Protein AF-A0A4P2QUA7-F1 (afdb_monomer_lite)

Organism: Sorangium cellulosum (NCBI:txid56)

pLDDT: mean 71.69, std 22.72, range [32.09, 94.44]

Structure (mmCIF, N/CA/C/O backbone):
data_AF-A0A4P2QUA7-F1
#
_entry.id   AF-A0A4P2QUA7-F1
#
loop_
_atom_site.group_PDB
_atom_site.id
_atom_site.type_symbol
_atom_site.label_atom_id
_atom_site.label_alt_id
_atom_site.label_comp_id
_atom_site.label_asym_id
_atom_site.label_entity_id
_atom_site.label_seq_id
_atom_site.pdbx_PDB_ins_code
_atom_site.Cartn_x
_atom_site.Cartn_y
_atom_site.Cartn_z
_atom_site.occupancy
_atom_site.B_iso_or_equiv
_atom_site.auth_seq_id
_atom_site.auth_comp_id
_atom_site.auth_asym_id
_atom_site.auth_atom_id
_atom_site.pdbx_PDB_model_num
ATOM 1 N N . MET A 1 1 ? 28.188 0.357 -3.143 1.00 42.06 1 MET A N 1
ATOM 2 C CA . MET A 1 1 ? 26.904 -0.369 -3.067 1.00 42.06 1 MET A CA 1
ATOM 3 C C . MET A 1 1 ? 26.445 -0.369 -1.621 1.00 42.06 1 MET A C 1
ATOM 5 O O . MET A 1 1 ? 27.288 -0.668 -0.780 1.00 42.06 1 MET A O 1
ATOM 9 N N . PRO A 1 2 ? 25.185 -0.025 -1.307 1.00 41.28 2 PRO A N 1
ATOM 10 C CA . PRO A 1 2 ? 24.609 -0.388 -0.014 1.00 41.28 2 PRO A CA 1
ATOM 11 C C . PRO A 1 2 ? 24.535 -1.925 0.097 1.00 41.28 2 PRO A C 1
ATOM 13 O O . PRO A 1 2 ? 24.452 -2.593 -0.940 1.00 41.28 2 PRO A O 1
ATOM 16 N N . PRO A 1 3 ? 24.581 -2.507 1.307 1.00 42.66 3 PRO A N 1
ATOM 17 C CA . PRO A 1 3 ? 24.358 -3.936 1.477 1.00 42.66 3 PRO A CA 1
ATOM 18 C C . PRO A 1 3 ? 22.898 -4.268 1.147 1.00 42.66 3 PRO A C 1
ATOM 20 O O . PRO A 1 3 ? 21.989 -3.711 1.759 1.00 42.66 3 PRO A O 1
ATOM 23 N N . THR A 1 4 ? 22.676 -5.176 0.194 1.00 56.78 4 THR A N 1
ATOM 24 C CA . THR A 1 4 ? 21.344 -5.704 -0.127 1.00 56.78 4 THR A CA 1
ATOM 25 C C . THR A 1 4 ? 20.789 -6.403 1.111 1.00 56.78 4 THR A C 1
ATOM 27 O O . THR A 1 4 ? 21.342 -7.420 1.549 1.00 56.78 4 THR A O 1
ATOM 30 N N . ARG A 1 5 ? 19.727 -5.863 1.713 1.00 69.38 5 ARG A N 1
ATOM 31 C CA . ARG A 1 5 ? 19.119 -6.475 2.898 1.00 69.38 5 ARG A CA 1
ATOM 32 C C . ARG A 1 5 ? 18.249 -7.618 2.407 1.00 69.38 5 ARG A C 1
ATOM 34 O O . ARG A 1 5 ? 17.337 -7.411 1.618 1.00 69.38 5 ARG A O 1
ATOM 41 N N . LEU A 1 6 ? 18.490 -8.831 2.904 1.00 73.06 6 LEU A N 1
ATOM 42 C CA . LEU A 1 6 ? 17.553 -9.924 2.663 1.00 73.06 6 LEU A CA 1
ATOM 43 C C . LEU A 1 6 ? 16.230 -9.603 3.365 1.00 73.06 6 LEU A C 1
ATOM 45 O O . LEU A 1 6 ? 16.115 -9.695 4.590 1.00 73.06 6 LEU A O 1
ATOM 49 N N . LEU A 1 7 ? 15.251 -9.198 2.562 1.00 76.62 7 LEU A N 1
ATOM 50 C CA . LEU A 1 7 ? 13.906 -8.871 3.000 1.00 76.62 7 LEU A CA 1
ATOM 51 C C . LEU A 1 7 ? 13.214 -10.120 3.550 1.00 76.62 7 LEU A C 1
ATOM 53 O O . LEU A 1 7 ? 13.424 -11.246 3.078 1.00 76.62 7 LEU A O 1
ATOM 57 N N . ARG A 1 8 ? 12.343 -9.913 4.534 1.00 75.50 8 ARG A N 1
ATOM 58 C CA . ARG A 1 8 ? 11.445 -10.942 5.068 1.00 75.50 8 ARG A CA 1
ATOM 59 C C . ARG A 1 8 ? 10.185 -11.012 4.203 1.00 75.50 8 ARG A C 1
ATOM 61 O O . ARG A 1 8 ? 9.656 -9.992 3.773 1.00 75.50 8 ARG A O 1
ATOM 68 N N . SER A 1 9 ? 9.614 -12.205 4.034 1.00 74.44 9 SER A N 1
ATOM 69 C CA . SER A 1 9 ? 8.346 -12.404 3.295 1.00 74.44 9 SER A CA 1
ATOM 70 C C . SER A 1 9 ? 7.164 -11.566 3.840 1.00 74.44 9 SER A C 1
ATOM 72 O O . SER A 1 9 ? 6.212 -11.260 3.119 1.00 74.44 9 SER A O 1
ATOM 74 N N . THR A 1 10 ? 7.238 -11.156 5.112 1.00 75.44 10 THR A N 1
ATOM 75 C CA . THR A 1 10 ? 6.284 -10.267 5.796 1.00 75.44 10 THR A CA 1
ATOM 76 C C . THR A 1 10 ? 6.479 -8.776 5.503 1.00 75.44 10 THR A C 1
ATOM 78 O O . THR A 1 10 ? 5.549 -8.010 5.719 1.00 75.44 10 THR A O 1
ATOM 81 N N . GLU A 1 11 ? 7.666 -8.357 5.054 1.00 73.25 11 GLU A N 1
ATOM 82 C CA . GLU A 1 11 ? 7.988 -6.956 4.722 1.00 73.25 11 GLU A CA 1
ATOM 83 C C . GLU A 1 11 ? 7.496 -6.583 3.313 1.00 73.25 11 GLU A C 1
ATOM 85 O O . GLU A 1 11 ? 7.301 -5.413 3.004 1.00 73.25 11 GLU A O 1
ATOM 90 N N . ILE A 1 12 ? 7.230 -7.572 2.455 1.00 79.00 12 ILE A N 1
ATOM 91 C CA . ILE A 1 12 ? 6.556 -7.346 1.174 1.00 79.00 12 ILE A CA 1
ATOM 92 C C . ILE A 1 12 ? 5.042 -7.185 1.438 1.00 79.00 12 ILE A C 1
ATOM 94 O O . ILE A 1 12 ? 4.483 -7.975 2.204 1.00 79.00 12 ILE A O 1
ATOM 98 N N . PRO A 1 13 ? 4.322 -6.241 0.800 1.00 80.69 13 PRO A N 1
ATOM 99 C CA . PRO A 1 13 ? 2.864 -6.110 0.939 1.00 80.69 13 PRO A CA 1
ATOM 100 C C . PRO A 1 13 ? 2.084 -7.220 0.214 1.00 80.69 13 PRO A C 1
ATOM 102 O O . PRO A 1 13 ? 2.603 -7.847 -0.706 1.00 80.69 13 PRO A O 1
ATOM 105 N N . GLN A 1 14 ? 0.830 -7.482 0.609 1.00 86.50 14 GLN A N 1
ATOM 106 C CA . GLN A 1 14 ? -0.100 -8.374 -0.126 1.00 86.50 14 GLN A CA 1
ATOM 107 C C . GLN A 1 14 ? -1.498 -7.764 -0.347 1.00 86.50 14 GLN A C 1
ATOM 109 O O . GLN A 1 14 ? -2.356 -8.387 -0.965 1.00 86.50 14 GLN A O 1
ATOM 114 N N . ALA A 1 15 ? -1.759 -6.565 0.179 1.00 88.44 15 ALA A N 1
ATOM 115 C CA . ALA A 1 15 ? -3.035 -5.881 0.007 1.00 88.44 15 ALA A CA 1
ATOM 116 C C . ALA A 1 15 ? -3.042 -5.117 -1.322 1.00 88.44 15 ALA A C 1
ATOM 118 O O . ALA A 1 15 ? -2.586 -3.979 -1.388 1.00 88.44 15 ALA A O 1
ATOM 119 N N . ASP A 1 16 ? -3.569 -5.733 -2.382 1.00 87.81 16 ASP A N 1
ATOM 120 C CA . ASP A 1 16 ? -3.583 -5.151 -3.735 1.00 87.81 16 ASP A CA 1
ATOM 121 C C . ASP A 1 16 ? -4.370 -3.827 -3.827 1.00 87.81 16 ASP A C 1
ATOM 123 O O . ASP A 1 16 ? -4.161 -3.047 -4.750 1.00 87.81 16 ASP A O 1
ATOM 127 N N . ASN A 1 17 ? -5.262 -3.551 -2.868 1.00 88.81 17 ASN A N 1
ATOM 128 C CA . ASN A 1 17 ? -6.150 -2.389 -2.835 1.00 88.81 17 ASN A CA 1
ATOM 129 C C . ASN A 1 17 ? -5.789 -1.440 -1.673 1.00 88.81 17 ASN A C 1
ATOM 131 O O . ASN A 1 17 ? -5.969 -1.788 -0.504 1.00 88.81 17 ASN A O 1
ATOM 135 N N . LEU A 1 18 ? -5.333 -0.225 -1.993 1.00 89.38 18 LEU A N 1
ATOM 136 C CA . LEU A 1 18 ? -4.917 0.795 -1.020 1.00 89.38 18 LEU A CA 1
ATOM 137 C C . LEU A 1 18 ? -6.102 1.417 -0.266 1.00 89.38 18 LEU A C 1
ATOM 139 O O . LEU A 1 18 ? -5.963 1.764 0.905 1.00 89.38 18 LEU A O 1
ATOM 143 N N . ALA A 1 19 ? -7.290 1.490 -0.874 1.00 89.12 19 ALA A N 1
ATOM 144 C CA . ALA A 1 19 ? -8.494 1.955 -0.182 1.00 89.12 19 ALA A CA 1
ATOM 145 C C . ALA A 1 19 ? -8.945 0.976 0.922 1.00 89.12 19 ALA A C 1
ATOM 147 O O . ALA A 1 19 ? -9.526 1.399 1.919 1.00 89.12 19 ALA A O 1
ATOM 148 N N . ASN A 1 20 ? -8.633 -0.321 0.801 1.00 89.75 20 ASN A N 1
ATOM 149 C CA . ASN A 1 20 ? -8.804 -1.276 1.901 1.00 89.75 20 ASN A CA 1
ATOM 150 C C . ASN A 1 20 ? -7.782 -1.051 3.027 1.00 89.75 20 ASN A C 1
ATOM 152 O O . ASN A 1 20 ? -8.155 -1.144 4.193 1.00 89.75 20 ASN A O 1
ATOM 156 N N . VAL A 1 21 ? -6.533 -0.692 2.701 1.00 91.62 21 VAL A N 1
ATOM 157 C CA . VAL A 1 21 ? -5.527 -0.292 3.706 1.00 91.62 21 VAL A CA 1
ATOM 158 C C . VAL A 1 21 ? -5.994 0.952 4.467 1.00 91.62 21 VAL A C 1
ATOM 160 O O . VAL A 1 21 ? -5.963 0.970 5.697 1.00 91.62 21 VAL A O 1
ATOM 163 N N . ARG A 1 22 ? -6.532 1.952 3.756 1.00 92.75 22 ARG A N 1
ATOM 164 C CA . ARG A 1 22 ? -7.134 3.140 4.372 1.00 92.75 22 ARG A CA 1
ATOM 165 C C . ARG A 1 22 ? -8.321 2.805 5.279 1.00 92.75 22 ARG A C 1
ATOM 167 O O . ARG A 1 22 ? -8.340 3.283 6.403 1.00 92.75 22 ARG A O 1
ATOM 174 N N . ARG A 1 23 ? -9.280 1.978 4.843 1.00 91.56 23 ARG A N 1
ATOM 175 C CA . ARG A 1 23 ? -10.440 1.587 5.678 1.00 91.56 23 ARG A CA 1
ATOM 176 C C . ARG A 1 23 ? -10.024 0.938 6.999 1.00 91.56 23 ARG A C 1
ATOM 178 O O . ARG A 1 23 ? -10.665 1.162 8.017 1.00 91.56 23 ARG A O 1
ATOM 185 N N . VAL A 1 24 ? -8.946 0.154 6.985 1.00 92.38 24 VAL A N 1
ATOM 186 C CA . VAL A 1 24 ? -8.375 -0.443 8.200 1.00 92.38 24 VAL A CA 1
ATOM 187 C C . VAL A 1 24 ? -7.769 0.627 9.117 1.00 92.38 24 VAL A C 1
ATOM 189 O O . VAL A 1 24 ? -8.027 0.591 10.316 1.00 92.38 24 VAL A O 1
ATOM 192 N N . LEU A 1 25 ? -7.060 1.625 8.575 1.00 92.88 25 LEU A N 1
ATOM 193 C CA . LEU A 1 25 ? -6.607 2.790 9.352 1.00 92.88 25 LEU A CA 1
ATOM 194 C C . LEU A 1 25 ? -7.774 3.633 9.900 1.00 92.88 25 LEU A C 1
ATOM 196 O O . LEU A 1 25 ? -7.684 4.134 11.016 1.00 92.88 25 LEU A O 1
ATOM 200 N N . GLU A 1 26 ? -8.866 3.778 9.144 1.00 93.38 26 GLU A N 1
ATOM 201 C CA . GLU A 1 26 ? -10.083 4.481 9.580 1.00 93.38 26 GLU A CA 1
ATOM 202 C C . GLU A 1 26 ? -10.776 3.745 10.741 1.00 93.38 26 GLU A C 1
ATOM 204 O O . GLU A 1 26 ? -11.198 4.394 11.695 1.00 93.38 26 GLU A O 1
ATOM 209 N N . ALA A 1 27 ? -10.830 2.408 10.712 1.00 92.56 27 ALA A N 1
ATOM 210 C CA . ALA A 1 27 ? -11.354 1.597 11.816 1.00 92.56 27 ALA A CA 1
ATOM 211 C C . ALA A 1 27 ? -10.468 1.676 13.075 1.00 92.56 27 ALA A C 1
ATOM 213 O O . ALA A 1 27 ? -10.980 1.917 14.167 1.00 92.56 27 ALA A O 1
ATOM 214 N N . LEU A 1 28 ? -9.139 1.560 12.926 1.00 92.50 28 LEU A N 1
ATOM 215 C CA . LEU A 1 28 ? -8.186 1.752 14.032 1.00 92.50 28 LEU A CA 1
ATOM 216 C C . LEU A 1 28 ? -8.314 3.156 14.653 1.00 92.50 28 LEU A C 1
ATOM 218 O O . LEU A 1 28 ? -8.345 3.301 15.871 1.00 92.50 28 LEU A O 1
ATOM 222 N N . ALA A 1 29 ? -8.458 4.199 13.828 1.00 90.94 29 ALA A N 1
ATOM 223 C CA . ALA A 1 29 ? -8.683 5.569 14.299 1.00 90.94 29 ALA A CA 1
ATOM 224 C C . ALA A 1 29 ? -10.056 5.759 14.973 1.00 90.94 29 ALA A C 1
ATOM 226 O O . ALA A 1 29 ? -10.203 6.636 15.822 1.00 90.94 29 ALA A O 1
ATOM 227 N N . GLY A 1 30 ? -11.043 4.929 14.619 1.00 89.62 30 GLY A N 1
ATOM 228 C CA . GLY A 1 30 ? -12.334 4.814 15.299 1.00 89.62 30 GLY A CA 1
ATOM 229 C C . GLY A 1 30 ? -12.290 4.044 16.626 1.00 89.62 30 GLY A C 1
ATOM 230 O O . GLY A 1 30 ? -13.325 3.928 17.278 1.00 89.62 30 GLY A O 1
ATOM 231 N N . GLY A 1 31 ? -11.122 3.535 17.035 1.00 90.56 31 GLY A N 1
ATOM 232 C CA . GLY A 1 31 ? -10.921 2.799 18.286 1.00 90.56 31 GLY A CA 1
ATOM 233 C C . GLY A 1 31 ? -10.973 1.275 18.157 1.00 90.56 31 GLY A C 1
ATOM 234 O O . GLY A 1 31 ? -10.845 0.595 19.174 1.00 90.56 31 GLY A O 1
ATOM 235 N N . ALA A 1 32 ? -11.126 0.728 16.944 1.00 90.75 32 ALA A N 1
ATOM 236 C CA . ALA A 1 32 ? -11.055 -0.715 16.742 1.00 90.75 32 ALA A CA 1
ATOM 237 C C . ALA A 1 32 ? -9.655 -1.249 17.081 1.00 90.75 32 ALA A C 1
ATOM 239 O O . ALA A 1 32 ? -8.650 -0.602 16.786 1.00 90.75 32 ALA A O 1
ATOM 240 N N . SER A 1 33 ? -9.580 -2.448 17.655 1.00 86.88 33 SER A N 1
ATOM 241 C CA . SER A 1 33 ? -8.311 -3.070 18.073 1.00 86.88 33 SER A CA 1
ATOM 242 C C . SER A 1 33 ? -8.192 -4.546 17.683 1.00 86.88 33 SER A C 1
ATOM 244 O O . SER A 1 33 ? -7.089 -5.025 17.409 1.00 86.88 33 SER A O 1
ATOM 246 N N . ALA A 1 34 ? -9.310 -5.272 17.580 1.00 90.38 34 ALA A N 1
ATOM 247 C CA . ALA A 1 34 ? -9.308 -6.665 17.137 1.00 90.38 34 ALA A CA 1
ATOM 248 C C . ALA A 1 34 ? -9.429 -6.780 15.606 1.00 90.38 34 ALA A C 1
ATOM 250 O O . ALA A 1 34 ? -10.157 -6.030 14.955 1.00 90.38 34 ALA A O 1
ATOM 251 N N . LYS A 1 35 ? -8.772 -7.779 15.002 1.00 90.44 35 LYS A N 1
ATOM 252 C CA . LYS A 1 35 ? -8.839 -8.006 13.541 1.00 90.44 35 LYS A CA 1
ATOM 253 C C . LYS A 1 35 ? -10.253 -8.353 13.064 1.00 90.44 35 LYS A C 1
ATOM 255 O O . LYS A 1 35 ? -10.624 -7.966 11.958 1.00 90.44 35 LYS A O 1
ATOM 260 N N . ASP A 1 36 ? -11.040 -9.022 13.903 1.00 91.62 36 ASP A N 1
ATOM 261 C CA . ASP A 1 36 ? -12.433 -9.391 13.624 1.00 91.62 36 ASP A CA 1
ATOM 262 C C . ASP A 1 36 ? -13.396 -8.202 13.779 1.00 91.62 36 ASP A C 1
ATOM 264 O O . ASP A 1 36 ? -14.344 -8.056 13.010 1.00 91.62 36 ASP A O 1
ATOM 268 N N . GLU A 1 37 ? -13.105 -7.295 14.712 1.00 91.19 37 GLU A N 1
ATOM 269 C CA . GLU A 1 37 ? -13.810 -6.020 14.874 1.00 91.19 37 GLU A CA 1
ATOM 270 C C . GLU A 1 37 ? -13.568 -5.109 13.661 1.00 91.19 37 GLU A C 1
ATOM 272 O O . GLU A 1 37 ? -14.516 -4.631 13.037 1.00 91.19 37 GLU A O 1
ATOM 277 N N . ILE A 1 38 ? -12.303 -4.942 13.255 1.00 91.62 38 ILE A N 1
ATOM 278 C CA . ILE A 1 38 ? -11.935 -4.222 12.028 1.00 91.62 38 ILE A CA 1
ATOM 279 C C . ILE A 1 38 ? -12.612 -4.870 10.809 1.00 91.62 38 ILE A C 1
ATOM 281 O O . ILE A 1 38 ? -13.108 -4.160 9.930 1.00 91.62 38 ILE A O 1
ATOM 285 N N . ALA A 1 39 ? -12.683 -6.205 10.748 1.00 92.62 39 ALA A N 1
ATOM 286 C CA . ALA A 1 39 ? -13.371 -6.919 9.674 1.00 92.62 39 ALA A CA 1
ATOM 287 C C . ALA A 1 39 ? -14.876 -6.597 9.623 1.00 92.62 39 ALA A C 1
ATOM 289 O O . ALA A 1 39 ? -15.394 -6.290 8.546 1.00 92.62 39 ALA A O 1
ATOM 290 N N . GLN A 1 40 ? -15.566 -6.584 10.772 1.00 91.44 40 GLN A N 1
ATOM 291 C CA . GLN A 1 40 ? -16.972 -6.169 10.858 1.00 91.44 40 GLN A CA 1
ATOM 292 C C . GLN A 1 40 ? -17.173 -4.702 10.453 1.00 91.44 40 GLN A C 1
ATOM 294 O O . GLN A 1 40 ? -18.030 -4.416 9.618 1.00 91.44 40 GLN A O 1
ATOM 299 N N . GLN A 1 41 ? -16.378 -3.775 11.001 1.00 90.75 41 GLN A N 1
ATOM 300 C CA . GLN A 1 41 ? -16.529 -2.338 10.737 1.00 90.75 41 GLN A CA 1
ATOM 301 C C . GLN A 1 41 ? -16.253 -1.971 9.268 1.00 90.75 41 GLN A C 1
ATOM 303 O O . GLN A 1 41 ? -16.922 -1.104 8.705 1.00 90.75 41 GLN A O 1
ATOM 308 N N . THR A 1 42 ? -15.283 -2.633 8.629 1.00 90.06 42 THR A N 1
ATOM 309 C CA . THR A 1 42 ? -14.867 -2.326 7.246 1.00 90.06 42 THR A CA 1
ATOM 310 C C . THR A 1 42 ? -15.569 -3.163 6.173 1.00 90.06 42 THR A C 1
ATOM 312 O O . THR A 1 42 ? -15.518 -2.799 4.995 1.00 90.06 42 THR A O 1
ATOM 315 N N . GLY A 1 43 ? -16.198 -4.285 6.545 1.00 90.00 43 GLY A N 1
ATOM 316 C CA . GLY A 1 43 ? -16.733 -5.279 5.606 1.00 90.00 43 GLY A CA 1
ATOM 317 C C . GLY A 1 43 ? -15.654 -6.080 4.859 1.00 90.00 43 GLY A C 1
ATOM 318 O O . GLY A 1 43 ? -15.940 -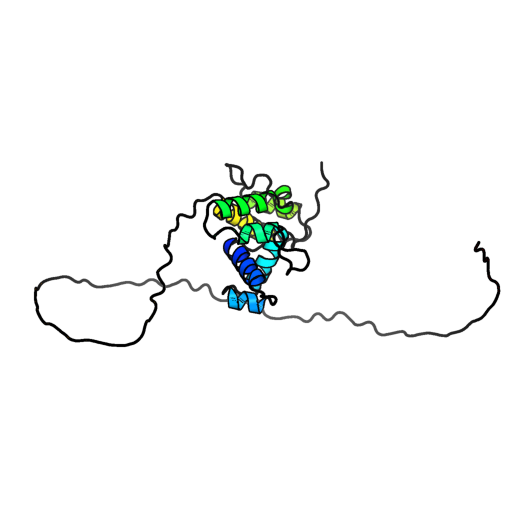6.683 3.824 1.00 90.00 43 GLY A O 1
ATOM 319 N N . ILE A 1 44 ? -14.408 -6.062 5.340 1.00 90.25 44 ILE A N 1
ATOM 320 C CA . ILE A 1 44 ? -13.252 -6.748 4.745 1.00 90.25 44 ILE A CA 1
ATOM 321 C C . ILE A 1 44 ? -13.012 -8.052 5.514 1.00 90.25 44 ILE A C 1
ATOM 323 O O . ILE A 1 44 ? -12.984 -8.043 6.737 1.00 90.25 44 ILE A O 1
ATOM 327 N N . SER A 1 45 ? -12.786 -9.185 4.839 1.00 90.75 45 SER A N 1
ATOM 328 C CA . SER A 1 45 ? -12.529 -10.443 5.561 1.00 90.75 45 SER A CA 1
ATOM 329 C C . SER A 1 45 ? -11.208 -10.414 6.344 1.00 90.75 45 SER A C 1
ATOM 331 O O . SER A 1 45 ? -10.215 -9.842 5.892 1.00 90.75 45 SER A O 1
ATOM 333 N N . VAL A 1 46 ? -11.175 -11.080 7.504 1.00 90.69 46 VAL A N 1
ATOM 334 C CA . VAL A 1 46 ? -10.074 -11.063 8.496 1.00 90.69 46 VAL A CA 1
ATOM 335 C C . VAL A 1 46 ? -8.689 -11.302 7.873 1.00 90.69 46 VAL A C 1
ATOM 337 O O . VAL A 1 46 ? -7.713 -10.629 8.206 1.00 90.69 46 VAL A O 1
ATOM 340 N N . ARG A 1 47 ? -8.598 -12.204 6.885 1.00 88.50 47 ARG A N 1
ATOM 341 C CA . ARG A 1 47 ? -7.368 -12.468 6.116 1.00 88.50 47 ARG A CA 1
ATOM 342 C C . ARG A 1 47 ? -6.860 -11.227 5.367 1.00 88.50 47 ARG A C 1
ATOM 344 O O . ARG A 1 47 ? -5.664 -10.945 5.380 1.00 88.50 47 ARG A O 1
ATOM 351 N N . HIS A 1 48 ? -7.758 -10.476 4.733 1.00 89.06 48 HIS A N 1
ATOM 352 C CA . HIS A 1 48 ? -7.427 -9.233 4.038 1.00 89.06 48 HIS A CA 1
ATOM 353 C C . HIS A 1 48 ? -7.179 -8.069 5.006 1.00 89.06 48 HIS A C 1
ATOM 355 O O . HIS A 1 48 ? -6.333 -7.233 4.698 1.00 89.06 48 HIS A O 1
ATOM 361 N N . VAL A 1 49 ? -7.813 -8.048 6.187 1.00 90.56 49 VAL A N 1
ATOM 362 C CA . VAL A 1 49 ? -7.436 -7.130 7.281 1.00 90.56 49 VAL A CA 1
ATOM 363 C C . VAL A 1 49 ? -5.982 -7.373 7.697 1.00 90.56 49 VAL A C 1
ATOM 365 O O . VAL A 1 49 ? -5.201 -6.430 7.757 1.00 90.56 49 VAL A O 1
ATOM 368 N N . GLY A 1 50 ? -5.569 -8.634 7.876 1.00 90.38 50 GLY A N 1
ATOM 369 C CA . GLY A 1 50 ? -4.172 -8.985 8.160 1.00 90.38 50 GLY A CA 1
ATOM 370 C C . GLY A 1 50 ? -3.184 -8.498 7.089 1.00 90.38 50 GLY A C 1
ATOM 371 O O . GLY A 1 50 ? -2.135 -7.949 7.423 1.00 90.38 50 GLY A O 1
ATOM 372 N N . TYR A 1 51 ? -3.530 -8.631 5.803 1.00 91.38 51 TYR A N 1
ATOM 373 C CA . TYR A 1 51 ? -2.709 -8.101 4.704 1.00 91.38 51 TYR A CA 1
ATOM 374 C C . TYR A 1 51 ? -2.701 -6.566 4.634 1.00 91.38 51 TYR A C 1
ATOM 376 O O . TYR A 1 51 ? -1.689 -5.984 4.241 1.00 91.38 51 TYR A O 1
ATOM 384 N N . ALA A 1 52 ? -3.802 -5.912 5.012 1.00 91.31 52 ALA A N 1
ATOM 385 C CA . ALA A 1 52 ? -3.923 -4.459 5.050 1.00 91.31 52 ALA A CA 1
ATOM 386 C C . ALA A 1 52 ? -3.112 -3.839 6.200 1.00 91.31 52 ALA A C 1
ATOM 388 O O . ALA A 1 52 ? -2.385 -2.880 5.959 1.00 91.31 52 ALA A O 1
ATOM 389 N N . LEU A 1 53 ? -3.155 -4.422 7.404 1.00 91.62 53 LEU A N 1
ATOM 390 C CA . LEU A 1 53 ? -2.314 -4.019 8.542 1.00 91.62 53 LEU A CA 1
ATOM 391 C C . LEU A 1 53 ? -0.821 -4.129 8.195 1.00 91.62 53 LEU A C 1
ATOM 393 O O . LEU A 1 53 ? -0.076 -3.161 8.339 1.00 91.62 53 LEU A O 1
ATOM 397 N N . ALA A 1 54 ? -0.399 -5.268 7.629 1.00 90.44 54 ALA A N 1
ATOM 398 C CA . ALA A 1 54 ? 0.982 -5.459 7.187 1.00 90.44 54 ALA A CA 1
ATOM 399 C C . ALA A 1 54 ? 1.408 -4.417 6.132 1.00 90.44 54 ALA A C 1
ATOM 401 O O . ALA A 1 54 ? 2.499 -3.859 6.222 1.00 90.44 54 ALA A O 1
ATOM 402 N N . ALA A 1 55 ? 0.538 -4.101 5.164 1.00 92.06 55 ALA A N 1
ATOM 403 C CA . ALA A 1 55 ? 0.801 -3.049 4.182 1.00 92.06 55 ALA A CA 1
ATOM 404 C C . ALA A 1 55 ? 0.880 -1.647 4.816 1.00 92.06 55 ALA A C 1
ATOM 406 O O . ALA A 1 55 ? 1.758 -0.871 4.447 1.00 92.06 55 ALA A O 1
ATOM 407 N N . ALA A 1 56 ? 0.015 -1.325 5.784 1.00 92.56 56 ALA A N 1
ATOM 408 C CA . ALA A 1 56 ? 0.042 -0.047 6.495 1.00 92.56 56 ALA A CA 1
ATOM 409 C C . ALA A 1 56 ? 1.328 0.138 7.318 1.00 92.56 56 ALA A C 1
ATOM 411 O O . ALA A 1 56 ? 1.888 1.234 7.326 1.00 92.56 56 ALA A O 1
ATOM 412 N N . ARG A 1 57 ? 1.835 -0.928 7.951 1.00 91.94 57 ARG A N 1
ATOM 413 C CA . ARG A 1 57 ? 3.125 -0.914 8.659 1.00 91.94 57 ARG A CA 1
ATOM 414 C C . ARG A 1 57 ? 4.298 -0.710 7.695 1.00 91.94 57 ARG A C 1
ATOM 416 O O . ARG A 1 57 ? 5.121 0.172 7.903 1.00 91.94 57 ARG A O 1
ATOM 423 N N . VAL A 1 58 ? 4.323 -1.454 6.584 1.00 90.81 58 VAL A N 1
ATOM 424 C CA . VAL A 1 58 ? 5.353 -1.338 5.527 1.00 90.81 58 VAL A CA 1
ATOM 425 C C . VAL A 1 58 ? 5.368 0.052 4.869 1.00 90.81 58 VAL A C 1
ATOM 427 O O . VAL A 1 58 ? 6.429 0.537 4.482 1.00 90.81 58 VAL A O 1
ATOM 430 N N . LEU A 1 59 ? 4.215 0.722 4.781 1.00 91.50 59 LEU A N 1
ATOM 431 C CA . LEU A 1 59 ? 4.082 2.102 4.292 1.00 91.50 59 LEU A CA 1
ATOM 432 C C . LEU A 1 59 ? 4.302 3.176 5.378 1.00 91.50 59 LEU A C 1
ATOM 434 O O . LEU A 1 59 ? 4.163 4.366 5.094 1.00 91.50 59 LEU A O 1
ATOM 438 N N . GLY A 1 60 ? 4.654 2.783 6.608 1.00 91.69 60 GLY A N 1
ATOM 439 C CA . GLY A 1 60 ? 4.9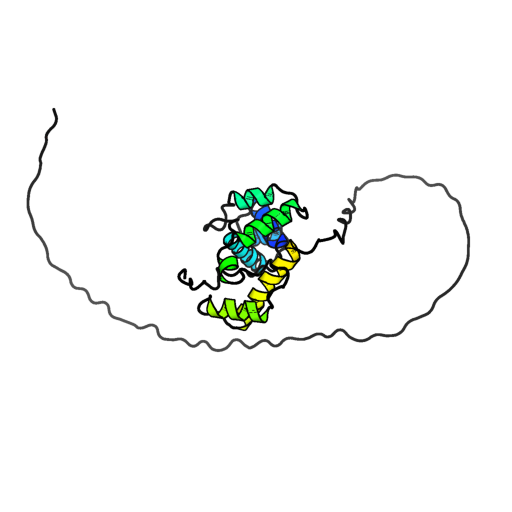52 3.698 7.713 1.00 91.69 60 GLY A CA 1
ATOM 440 C C . GLY A 1 60 ? 3.731 4.421 8.294 1.00 91.69 60 GLY A C 1
ATOM 441 O O . GLY A 1 60 ? 3.885 5.480 8.905 1.00 91.69 60 GLY A O 1
ATOM 442 N N . TRP A 1 61 ? 2.518 3.894 8.100 1.00 93.19 61 TRP A N 1
ATOM 443 C CA . TRP A 1 61 ? 1.268 4.437 8.656 1.00 93.19 61 TRP A CA 1
ATOM 444 C C . TRP A 1 61 ? 0.889 3.838 10.016 1.00 93.19 61 TRP A C 1
ATOM 446 O O . TRP A 1 61 ? 0.178 4.494 10.778 1.00 93.19 61 TRP A O 1
ATOM 456 N N . LEU A 1 62 ? 1.399 2.644 10.333 1.00 92.50 62 LEU A N 1
ATOM 457 C CA . LEU A 1 62 ? 1.344 2.014 11.658 1.00 92.50 62 LEU A CA 1
ATOM 458 C C . LEU A 1 62 ? 2.753 1.828 12.227 1.00 92.50 62 LEU A C 1
ATOM 460 O O . LEU A 1 62 ? 3.704 1.644 11.465 1.00 92.50 62 LEU A O 1
ATOM 464 N N . GLY A 1 63 ? 2.862 1.869 13.554 1.00 87.12 63 GLY A N 1
ATOM 465 C CA . GLY A 1 63 ? 4.040 1.422 14.292 1.00 87.12 63 GLY A CA 1
ATOM 466 C C . GLY A 1 63 ? 4.157 -0.105 14.354 1.00 87.12 63 GLY A C 1
ATOM 467 O O . GLY A 1 63 ? 3.295 -0.844 13.873 1.00 87.12 63 GLY A O 1
ATOM 468 N N . ASP A 1 64 ? 5.234 -0.584 14.976 1.00 83.06 64 ASP A N 1
ATOM 469 C CA . ASP A 1 64 ? 5.521 -2.019 15.128 1.00 83.06 64 ASP A CA 1
ATOM 470 C C . ASP A 1 64 ? 4.546 -2.765 16.062 1.00 83.06 64 ASP A C 1
ATOM 472 O O . ASP A 1 64 ? 4.560 -3.994 16.114 1.00 83.06 64 ASP A O 1
ATOM 476 N N . ASP A 1 65 ? 3.683 -2.034 16.770 1.00 83.12 65 ASP A N 1
ATOM 477 C CA . ASP A 1 65 ? 2.632 -2.540 17.659 1.00 83.12 65 ASP A CA 1
ATOM 478 C C . ASP A 1 65 ? 1.302 -2.858 16.940 1.00 83.12 65 ASP A C 1
ATOM 480 O O . ASP A 1 65 ? 0.364 -3.324 17.581 1.00 83.12 65 ASP A O 1
ATOM 484 N N . ASP A 1 66 ? 1.202 -2.600 15.628 1.00 79.31 66 ASP A N 1
ATOM 485 C CA . ASP A 1 66 ? -0.005 -2.738 14.785 1.00 79.31 66 ASP A CA 1
ATOM 486 C C . ASP A 1 66 ? -1.230 -1.883 15.189 1.00 79.31 66 ASP A C 1
ATOM 488 O O . ASP A 1 66 ? -2.255 -1.939 14.504 1.00 79.31 66 ASP A O 1
ATOM 492 N N . VAL A 1 67 ? -1.130 -1.055 16.235 1.00 81.50 67 VAL A N 1
ATOM 493 C CA . VAL A 1 67 ? -2.237 -0.229 16.761 1.00 81.50 67 VAL A CA 1
ATOM 494 C C . VAL A 1 67 ? -1.901 1.266 16.725 1.00 81.50 67 VAL A C 1
ATOM 496 O O . VAL A 1 67 ? -2.769 2.083 16.404 1.00 81.50 67 VAL A O 1
ATOM 499 N N . SER A 1 68 ? -0.648 1.660 16.978 1.00 88.75 68 SER A N 1
ATOM 500 C CA . SER A 1 68 ? -0.246 3.069 16.970 1.00 88.75 68 SER A CA 1
ATOM 501 C C . SER A 1 68 ? -0.170 3.629 15.552 1.00 88.75 68 SER A C 1
ATOM 503 O O . SER A 1 68 ? 0.805 3.432 14.824 1.00 88.75 68 SER A O 1
ATOM 505 N N . ILE A 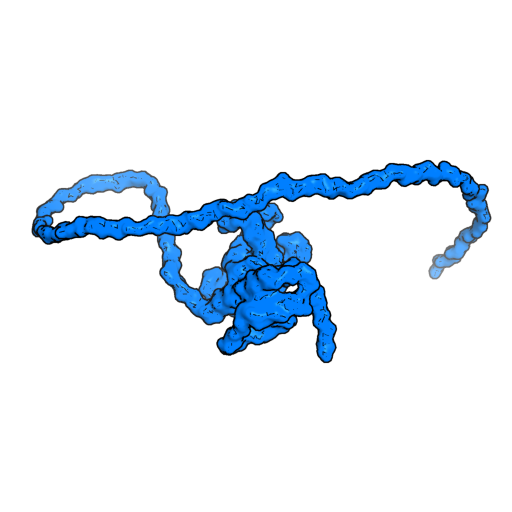1 69 ? -1.177 4.417 15.171 1.00 93.56 69 ILE A N 1
ATOM 506 C CA . ILE A 1 69 ? -1.151 5.195 13.928 1.00 93.56 69 ILE A CA 1
ATOM 507 C C . ILE A 1 69 ? -0.037 6.252 14.013 1.00 93.56 69 ILE A C 1
ATOM 509 O O . ILE A 1 69 ? 0.050 7.020 14.978 1.00 93.56 69 ILE A O 1
ATOM 513 N N . THR A 1 70 ? 0.819 6.317 12.997 1.00 94.44 70 THR A N 1
ATOM 514 C CA . THR A 1 70 ? 1.953 7.257 12.943 1.00 94.44 70 THR A CA 1
ATOM 515 C C . THR A 1 70 ? 1.497 8.677 12.561 1.00 94.44 70 THR A C 1
ATOM 517 O O . THR A 1 70 ? 0.361 8.874 12.114 1.00 94.44 70 THR A O 1
ATOM 520 N N . PRO A 1 71 ? 2.367 9.704 12.658 1.00 93.38 71 PRO A N 1
ATOM 521 C CA . PRO A 1 71 ? 2.079 11.021 12.085 1.00 93.38 71 PRO A CA 1
ATOM 522 C C . PRO A 1 71 ? 1.756 10.974 10.581 1.00 93.38 71 PRO A C 1
ATOM 524 O O . PRO A 1 71 ? 0.890 11.719 10.130 1.00 93.38 71 PRO A O 1
ATOM 527 N N . ALA A 1 72 ? 2.382 10.069 9.816 1.00 91.94 72 ALA A N 1
ATOM 528 C CA . ALA A 1 72 ? 2.087 9.878 8.395 1.00 91.94 72 ALA A CA 1
ATOM 529 C C . ALA A 1 72 ? 0.714 9.217 8.169 1.00 91.94 72 ALA A C 1
ATOM 531 O O . ALA A 1 72 ? -0.037 9.652 7.298 1.00 91.94 72 ALA A O 1
ATOM 532 N N . GLY A 1 73 ? 0.348 8.224 8.990 1.00 92.25 73 GLY A N 1
ATOM 533 C CA . GLY A 1 73 ? -0.988 7.619 8.963 1.00 92.25 73 GLY A CA 1
ATOM 534 C C . GLY A 1 73 ? -2.090 8.632 9.298 1.00 92.25 73 GLY A C 1
ATOM 535 O O . GLY A 1 73 ? -3.078 8.735 8.572 1.00 92.25 73 GLY A O 1
ATOM 536 N N . ARG A 1 74 ? -1.886 9.465 10.331 1.00 93.62 74 ARG A N 1
ATOM 537 C CA . ARG A 1 74 ? -2.791 10.588 10.652 1.00 93.62 74 ARG A CA 1
ATOM 538 C C . ARG A 1 74 ? -2.867 11.619 9.520 1.00 93.62 74 ARG A C 1
ATOM 540 O O . ARG A 1 74 ? -3.957 12.099 9.223 1.00 93.62 74 ARG A O 1
ATOM 547 N N . GLY A 1 75 ? -1.742 11.916 8.865 1.00 93.38 75 GLY A N 1
ATOM 548 C CA . GLY A 1 75 ? -1.686 12.799 7.696 1.00 93.38 75 GLY A CA 1
ATOM 549 C C . GLY A 1 75 ? -2.565 12.318 6.538 1.00 93.38 75 GLY A C 1
ATOM 550 O O . GLY A 1 75 ? -3.290 13.126 5.957 1.00 93.38 75 GLY A O 1
ATOM 551 N N . LEU A 1 76 ? -2.562 11.011 6.249 1.00 93.06 76 LEU A N 1
ATOM 552 C CA . LEU A 1 76 ? -3.423 10.405 5.229 1.00 93.06 76 LEU A CA 1
ATOM 553 C C . LEU A 1 76 ? -4.909 10.494 5.611 1.00 93.06 76 LEU A C 1
ATOM 555 O O . LEU A 1 76 ? -5.739 10.870 4.783 1.00 93.06 76 LEU A O 1
ATOM 559 N N . LEU A 1 77 ? -5.242 10.171 6.866 1.00 94.06 77 LEU A N 1
ATOM 560 C CA . LEU A 1 77 ? -6.622 10.170 7.363 1.00 94.06 77 LEU A CA 1
ATOM 561 C C . LEU A 1 77 ? -7.261 11.566 7.366 1.00 94.06 77 LEU A C 1
ATOM 563 O O . LEU A 1 77 ? -8.448 11.684 7.067 1.00 94.06 77 LEU A O 1
ATOM 567 N N . ALA A 1 78 ? -6.478 12.616 7.636 1.00 94.19 78 ALA A N 1
ATOM 568 C CA . ALA A 1 78 ? -6.937 14.008 7.605 1.00 94.19 78 ALA A CA 1
ATOM 569 C C . ALA A 1 78 ? -7.368 14.492 6.203 1.00 94.19 78 ALA A C 1
ATOM 571 O O . ALA A 1 78 ? -8.089 15.483 6.089 1.00 94.19 78 ALA A O 1
ATOM 572 N N . VAL A 1 79 ? -6.947 13.807 5.136 1.00 93.81 79 VAL A N 1
ATOM 573 C CA . VAL A 1 79 ? -7.326 14.125 3.754 1.00 93.81 79 VAL A CA 1
ATOM 574 C C . VAL A 1 79 ? -8.531 13.277 3.322 1.00 93.81 79 VAL A C 1
ATOM 576 O O . VAL A 1 79 ? -8.524 12.070 3.575 1.00 93.81 79 VAL A O 1
ATOM 579 N N . PRO A 1 80 ? -9.559 13.835 2.646 1.00 89.88 80 PRO A N 1
ATOM 580 C CA . PRO A 1 80 ? -10.722 13.058 2.214 1.00 89.88 80 PRO A CA 1
ATOM 581 C C . PRO A 1 80 ? -10.378 11.976 1.167 1.00 89.88 80 PRO A C 1
ATOM 583 O O . PRO A 1 80 ? -9.555 12.224 0.278 1.00 89.88 80 PRO A O 1
ATOM 586 N N . PRO A 1 81 ? -11.027 10.797 1.209 1.00 88.62 81 PRO A N 1
ATOM 587 C CA . PRO A 1 81 ? -10.751 9.707 0.276 1.00 88.62 81 PRO A CA 1
ATOM 588 C C . PRO A 1 81 ? -11.208 10.003 -1.161 1.00 88.62 81 PRO A C 1
ATOM 590 O O . PRO A 1 81 ? -12.242 10.634 -1.387 1.00 88.62 81 PRO A O 1
ATOM 593 N N . GLY A 1 82 ? -10.448 9.506 -2.140 1.00 85.19 82 GLY A N 1
ATOM 594 C CA . GLY A 1 82 ? -10.639 9.715 -3.581 1.00 85.19 82 GLY A CA 1
ATOM 595 C C . GLY A 1 82 ? -10.013 11.005 -4.136 1.00 85.19 82 GLY A C 1
ATOM 596 O O . GLY A 1 82 ? -10.018 11.224 -5.351 1.00 85.19 82 GLY A O 1
ATOM 597 N N . THR A 1 83 ? -9.456 11.866 -3.282 1.00 88.00 83 THR A N 1
ATOM 598 C CA . THR A 1 83 ? -8.907 13.177 -3.676 1.00 88.00 83 THR A CA 1
ATOM 599 C C . THR A 1 83 ? -7.541 13.084 -4.367 1.00 88.00 83 THR A C 1
ATOM 601 O O . THR A 1 83 ? -6.848 12.065 -4.322 1.00 88.00 83 THR A O 1
ATOM 604 N N . ALA A 1 84 ? -7.137 14.172 -5.030 1.00 87.69 84 ALA A N 1
ATOM 605 C CA . ALA A 1 84 ? -5.785 14.303 -5.573 1.00 87.69 84 ALA A CA 1
ATOM 606 C C . ALA A 1 84 ? -4.726 14.333 -4.456 1.00 87.69 84 ALA A C 1
ATOM 608 O O . ALA A 1 84 ? -3.678 13.702 -4.594 1.00 87.69 84 ALA A O 1
ATOM 609 N N . ASP A 1 85 ? -5.031 14.988 -3.335 1.00 88.31 85 ASP A N 1
ATOM 610 C CA . ASP A 1 85 ? -4.149 15.084 -2.169 1.00 88.31 85 ASP A CA 1
ATOM 611 C C . ASP A 1 85 ? -3.946 13.727 -1.482 1.00 88.31 85 ASP A C 1
ATOM 613 O O . ASP A 1 85 ? -2.832 13.408 -1.063 1.00 88.31 85 ASP A O 1
ATOM 617 N N . GLU A 1 86 ? -4.982 12.878 -1.441 1.00 91.25 86 GLU A N 1
ATOM 618 C CA . GLU A 1 86 ? -4.838 11.494 -0.984 1.00 91.25 86 GLU A CA 1
ATOM 619 C C . GLU A 1 86 ? -3.852 10.749 -1.886 1.00 91.25 86 GLU A C 1
ATOM 621 O O . GLU A 1 86 ? -2.874 10.194 -1.389 1.00 91.25 86 GLU A O 1
ATOM 626 N N . ARG A 1 87 ? -4.045 10.782 -3.214 1.00 88.81 87 ARG A N 1
ATOM 627 C CA . ARG A 1 87 ? -3.114 10.135 -4.157 1.00 88.81 87 ARG A CA 1
ATOM 628 C C . ARG A 1 87 ? -1.691 10.681 -4.029 1.00 88.81 87 ARG A C 1
ATOM 630 O O . ARG A 1 87 ? -0.742 9.904 -4.132 1.00 88.81 87 ARG A O 1
ATOM 637 N N . ALA A 1 88 ? -1.521 11.972 -3.744 1.00 90.38 88 ALA A N 1
ATOM 638 C CA . ALA A 1 88 ? -0.214 12.562 -3.470 1.00 90.38 88 ALA A CA 1
ATOM 639 C C . ALA A 1 88 ? 0.427 11.997 -2.187 1.00 90.38 88 ALA A C 1
ATOM 641 O O . ALA A 1 88 ? 1.622 11.694 -2.196 1.00 90.38 88 ALA A O 1
ATOM 642 N N . GLN A 1 89 ? -0.341 11.790 -1.110 1.00 91.75 89 GLN A N 1
ATOM 643 C CA . GLN A 1 89 ? 0.161 11.141 0.108 1.00 91.75 89 GLN A CA 1
ATOM 644 C C . GLN A 1 89 ? 0.431 9.641 -0.078 1.00 91.75 89 GLN A C 1
ATOM 646 O O . GLN A 1 89 ? 1.495 9.174 0.327 1.00 91.75 89 GLN A O 1
ATOM 651 N N . LEU A 1 90 ? -0.454 8.905 -0.762 1.00 91.69 90 LEU A N 1
ATOM 652 C CA . LEU A 1 90 ? -0.231 7.503 -1.139 1.00 91.69 90 LEU A CA 1
ATOM 653 C C . LEU A 1 90 ? 1.069 7.359 -1.951 1.00 91.69 90 LEU A C 1
ATOM 655 O O . LEU A 1 90 ? 1.917 6.533 -1.616 1.00 91.69 90 LEU A O 1
ATOM 659 N N . ARG A 1 91 ? 1.281 8.217 -2.964 1.00 91.75 91 ARG A N 1
ATOM 660 C CA . ARG A 1 91 ? 2.514 8.238 -3.772 1.00 91.75 91 ARG A CA 1
ATOM 661 C C . ARG A 1 91 ? 3.753 8.509 -2.923 1.00 91.75 91 ARG A C 1
ATOM 663 O O . ARG A 1 91 ? 4.750 7.809 -3.078 1.00 91.75 91 ARG A O 1
ATOM 670 N N . ARG A 1 92 ? 3.691 9.502 -2.026 1.00 90.88 92 ARG A N 1
ATOM 671 C CA . ARG A 1 92 ? 4.794 9.841 -1.110 1.00 90.88 92 ARG A CA 1
ATOM 672 C C . ARG A 1 92 ? 5.141 8.670 -0.190 1.00 90.88 92 ARG A C 1
ATOM 674 O O . ARG A 1 92 ? 6.318 8.362 -0.068 1.00 90.88 92 ARG A O 1
ATOM 681 N N . ALA A 1 93 ? 4.152 7.987 0.389 1.00 92.88 93 ALA A N 1
ATOM 682 C CA . ALA A 1 93 ? 4.380 6.832 1.261 1.00 92.88 93 ALA A CA 1
ATOM 683 C C . ALA A 1 93 ? 5.007 5.643 0.510 1.00 92.88 93 ALA A C 1
ATOM 685 O O . ALA A 1 93 ? 6.003 5.085 0.962 1.00 92.88 93 ALA A O 1
ATOM 686 N N . ILE A 1 94 ? 4.486 5.299 -0.674 1.00 91.75 94 ILE A N 1
ATOM 687 C CA . ILE A 1 94 ? 5.023 4.196 -1.493 1.00 91.75 94 ILE A CA 1
ATOM 688 C C . ILE A 1 94 ? 6.450 4.508 -1.971 1.00 91.75 94 ILE A C 1
ATOM 690 O O . ILE A 1 94 ? 7.294 3.620 -1.966 1.00 91.75 94 ILE A O 1
ATOM 694 N N . PHE A 1 95 ? 6.750 5.760 -2.333 1.00 89.62 95 PHE A N 1
ATOM 695 C CA . PHE A 1 95 ? 8.105 6.185 -2.711 1.00 89.62 95 PHE A CA 1
ATOM 696 C C . PHE A 1 95 ? 9.064 6.279 -1.507 1.00 89.62 95 PHE A C 1
ATOM 698 O O . PHE A 1 95 ? 10.263 6.038 -1.640 1.00 89.62 95 PHE A O 1
ATOM 705 N N . ALA A 1 96 ? 8.552 6.602 -0.315 1.00 88.94 96 ALA A N 1
ATOM 706 C CA . ALA A 1 96 ? 9.325 6.634 0.925 1.00 88.94 96 ALA A CA 1
ATOM 707 C C . ALA A 1 96 ? 9.599 5.236 1.513 1.00 88.94 96 ALA A C 1
ATOM 709 O O . ALA A 1 96 ? 10.546 5.098 2.285 1.00 88.94 96 ALA A O 1
ATOM 710 N N . CYS A 1 97 ? 8.833 4.212 1.133 1.00 90.81 97 CYS A N 1
ATOM 711 C CA . CYS A 1 97 ? 8.988 2.835 1.599 1.00 90.81 97 CYS A CA 1
ATOM 712 C C . CYS A 1 97 ? 10.284 2.182 1.077 1.00 90.81 97 CYS A C 1
ATOM 714 O O . CYS A 1 97 ? 10.455 1.992 -0.128 1.00 90.81 97 CYS A O 1
ATOM 716 N N . ASP A 1 98 ? 11.188 1.785 1.977 1.00 87.44 98 ASP A N 1
ATOM 717 C CA . ASP A 1 98 ? 12.492 1.213 1.603 1.00 87.44 98 ASP A CA 1
ATOM 718 C C . ASP A 1 98 ? 12.382 -0.118 0.845 1.00 87.44 98 ASP A C 1
ATOM 720 O O . ASP A 1 98 ? 13.119 -0.340 -0.114 1.00 87.44 98 ASP A O 1
ATOM 724 N N . VAL A 1 99 ? 11.390 -0.951 1.183 1.00 87.00 99 VAL A N 1
ATOM 725 C CA . VAL A 1 99 ? 11.072 -2.196 0.456 1.00 87.00 99 VAL A CA 1
ATOM 726 C C . VAL A 1 99 ? 10.778 -1.913 -1.021 1.00 87.00 99 VAL A C 1
ATOM 728 O O . VAL A 1 99 ? 11.194 -2.667 -1.901 1.00 87.00 99 VAL A O 1
ATOM 731 N N . VAL A 1 100 ? 10.083 -0.810 -1.315 1.00 88.25 100 VAL A N 1
ATOM 732 C CA . VAL A 1 100 ? 9.766 -0.411 -2.692 1.00 88.25 100 VAL A CA 1
ATOM 733 C C . VAL A 1 100 ? 11.002 0.160 -3.388 1.00 88.25 100 VAL A C 1
ATOM 735 O O . VAL A 1 100 ? 11.232 -0.182 -4.544 1.00 88.25 100 VAL A O 1
ATOM 738 N N . LYS A 1 101 ? 11.845 0.942 -2.697 1.00 89.25 101 LYS A N 1
ATOM 739 C CA . LYS A 1 101 ? 13.116 1.453 -3.255 1.00 89.25 101 LYS A CA 1
ATOM 740 C C . LYS A 1 101 ? 14.086 0.329 -3.636 1.00 89.25 101 LYS A C 1
ATOM 742 O O . LYS A 1 101 ? 14.734 0.422 -4.673 1.00 89.25 101 LYS A O 1
ATOM 747 N N . GLU A 1 102 ? 14.189 -0.725 -2.824 1.00 87.44 102 GLU A N 1
ATOM 748 C CA . GLU A 1 102 ? 15.103 -1.853 -3.072 1.00 87.44 102 GLU A CA 1
ATOM 749 C C . GLU A 1 102 ? 14.602 -2.775 -4.201 1.00 87.44 102 GLU A C 1
ATOM 751 O O . GLU A 1 102 ? 15.380 -3.231 -5.041 1.00 87.44 102 GLU A O 1
ATOM 756 N N . VAL A 1 103 ? 13.291 -3.028 -4.262 1.00 86.38 103 VAL A N 1
ATOM 757 C CA . VAL A 1 103 ? 12.685 -3.967 -5.225 1.00 86.38 103 VAL A CA 1
ATOM 758 C C . VAL A 1 103 ? 12.307 -3.303 -6.554 1.00 86.38 103 VAL A C 1
ATOM 760 O O . VAL A 1 103 ? 12.449 -3.902 -7.626 1.00 86.38 103 VAL A O 1
ATOM 763 N N . ALA A 1 104 ? 11.763 -2.092 -6.496 1.00 88.50 104 ALA A N 1
ATOM 764 C CA . ALA A 1 104 ? 11.084 -1.419 -7.597 1.00 88.50 104 ALA A CA 1
ATOM 765 C C . ALA A 1 104 ? 11.384 0.099 -7.611 1.00 88.50 104 ALA A C 1
ATOM 767 O O . ALA A 1 104 ? 10.452 0.905 -7.583 1.00 88.50 104 ALA A O 1
ATOM 768 N N . PRO A 1 105 ? 12.666 0.517 -7.677 1.00 88.12 105 PRO A N 1
ATOM 769 C CA . PRO A 1 105 ? 13.026 1.940 -7.743 1.00 88.12 105 PRO A CA 1
ATOM 770 C C . PRO A 1 105 ? 12.432 2.639 -8.980 1.00 88.12 105 PRO A C 1
ATOM 772 O O . PRO A 1 105 ? 12.162 3.833 -8.953 1.00 88.12 105 PRO A O 1
ATOM 775 N N . ASP A 1 106 ? 12.172 1.871 -10.038 1.00 89.06 106 ASP A N 1
ATOM 776 C CA . ASP A 1 106 ? 11.554 2.269 -11.303 1.00 89.06 106 ASP A CA 1
ATOM 777 C C . ASP A 1 106 ? 10.012 2.164 -11.313 1.00 89.06 106 ASP A C 1
ATOM 779 O O . ASP A 1 106 ? 9.388 2.353 -12.356 1.00 89.06 106 ASP A O 1
ATOM 783 N N . LEU A 1 107 ? 9.352 1.877 -10.179 1.00 87.44 107 LEU A N 1
ATOM 784 C CA . LEU A 1 107 ? 7.898 1.638 -10.138 1.00 87.44 107 LEU A CA 1
ATOM 785 C C . LEU A 1 107 ? 7.072 2.806 -10.699 1.00 87.44 107 LEU A C 1
ATOM 787 O O . LEU A 1 107 ? 6.037 2.582 -11.328 1.00 87.44 107 LEU A O 1
ATOM 791 N N . PHE A 1 108 ? 7.516 4.044 -10.476 1.00 85.38 108 PHE A N 1
ATOM 792 C CA . PHE A 1 108 ? 6.821 5.258 -10.914 1.00 85.38 108 PHE A CA 1
ATOM 793 C C . PHE A 1 108 ? 7.389 5.886 -12.195 1.00 85.38 108 PHE A C 1
ATOM 795 O O . PHE A 1 108 ? 6.909 6.949 -12.592 1.00 85.38 108 PHE A O 1
ATOM 802 N N . GLU A 1 109 ? 8.355 5.238 -12.851 1.00 86.56 109 GLU A N 1
ATOM 803 C CA . GLU A 1 109 ? 8.850 5.677 -14.159 1.00 86.56 109 GLU A CA 1
ATOM 804 C C . GLU A 1 109 ? 7.762 5.547 -15.238 1.00 86.56 109 GLU A C 1
ATOM 806 O O . GLU A 1 109 ? 6.858 4.712 -15.096 1.00 86.56 109 GLU A O 1
ATOM 811 N N . PRO A 1 110 ? 7.816 6.332 -16.336 1.00 80.19 110 PRO A N 1
ATOM 812 C CA . PRO A 1 110 ? 6.838 6.244 -17.421 1.00 80.19 110 PRO A CA 1
ATOM 813 C C . PRO A 1 110 ? 6.740 4.826 -18.001 1.00 80.19 110 PRO A C 1
ATOM 815 O O . PRO A 1 110 ? 5.641 4.283 -18.146 1.00 80.19 110 PRO A O 1
ATOM 818 N N . ALA A 1 111 ? 7.894 4.196 -18.244 1.00 82.25 111 ALA A N 1
ATOM 819 C CA . ALA A 1 111 ? 8.001 2.795 -18.632 1.00 82.25 111 ALA A CA 1
ATOM 820 C C . ALA A 1 111 ? 7.788 1.887 -17.408 1.00 82.25 111 ALA A C 1
ATOM 822 O O . ALA A 1 111 ? 8.667 1.742 -16.563 1.00 82.25 111 ALA A O 1
ATOM 823 N N . ALA A 1 112 ? 6.610 1.267 -17.310 1.00 78.00 112 ALA A N 1
ATOM 824 C CA . ALA A 1 112 ? 6.270 0.394 -16.189 1.00 78.00 112 ALA A CA 1
ATOM 825 C C . ALA A 1 112 ? 7.157 -0.873 -16.153 1.00 78.00 112 ALA A C 1
ATOM 827 O O . ALA A 1 112 ? 7.236 -1.581 -17.164 1.00 78.00 112 ALA A O 1
ATOM 828 N N . PRO A 1 113 ? 7.759 -1.241 -15.005 1.00 87.75 113 PRO A N 1
ATOM 829 C CA . PRO A 1 113 ? 8.462 -2.513 -14.879 1.00 87.75 113 PRO A CA 1
ATOM 830 C C . PRO A 1 113 ? 7.470 -3.684 -14.964 1.00 87.75 113 PRO A C 1
ATOM 832 O O . PRO A 1 113 ? 6.402 -3.668 -14.353 1.00 87.75 113 PRO A O 1
ATOM 835 N N . THR A 1 114 ? 7.806 -4.731 -15.721 1.00 91.81 114 THR A N 1
ATOM 836 C CA . THR A 1 114 ? 6.889 -5.866 -15.926 1.00 91.81 114 THR A CA 1
ATOM 837 C C . THR A 1 114 ? 6.747 -6.730 -14.668 1.00 91.81 114 THR A C 1
ATOM 839 O O . THR A 1 114 ? 7.683 -6.850 -13.874 1.00 91.81 114 THR A O 1
ATOM 842 N N . VAL A 1 115 ? 5.610 -7.432 -14.525 1.00 93.31 115 VAL A N 1
ATOM 843 C CA . VAL A 1 115 ? 5.384 -8.428 -13.450 1.00 93.31 115 VAL A CA 1
ATOM 844 C C . VAL A 1 115 ? 6.559 -9.410 -13.348 1.00 93.31 115 VAL A C 1
ATOM 846 O O . VAL A 1 115 ? 6.999 -9.740 -12.251 1.00 93.31 115 VAL A O 1
ATOM 849 N N . VAL A 1 116 ? 7.099 -9.854 -14.489 1.00 93.19 116 VAL A N 1
ATOM 850 C CA . VAL A 1 116 ? 8.222 -10.803 -14.552 1.00 93.19 116 VAL A CA 1
ATOM 851 C C . VAL A 1 116 ? 9.531 -10.165 -14.074 1.00 93.19 116 VAL A C 1
ATOM 853 O O . VAL A 1 116 ? 10.290 -10.817 -13.357 1.00 93.19 116 VAL A O 1
ATOM 856 N N . ALA A 1 117 ? 9.799 -8.903 -14.423 1.00 92.00 117 ALA A N 1
ATOM 857 C CA . ALA A 1 117 ? 10.977 -8.181 -13.943 1.00 92.00 117 ALA A CA 1
ATOM 858 C C . ALA A 1 117 ? 10.924 -7.967 -12.420 1.00 92.00 117 ALA A C 1
ATOM 860 O O . ALA A 1 117 ? 11.879 -8.314 -11.723 1.00 92.00 117 ALA A O 1
ATOM 861 N N . LEU A 1 118 ? 9.789 -7.489 -11.897 1.00 91.69 118 LEU A N 1
ATOM 862 C CA . LEU A 1 118 ? 9.578 -7.294 -10.459 1.00 91.69 118 LEU A CA 1
ATOM 863 C C . LEU A 1 118 ? 9.646 -8.614 -9.678 1.00 91.69 118 LEU A C 1
ATOM 865 O O . LEU A 1 118 ? 10.352 -8.691 -8.675 1.00 91.69 118 LEU A O 1
ATOM 869 N N . ALA A 1 119 ? 9.007 -9.684 -10.163 1.00 92.50 119 ALA A N 1
ATOM 870 C CA . ALA A 1 119 ? 9.064 -11.002 -9.525 1.00 92.50 119 ALA A CA 1
ATOM 871 C C . ALA A 1 119 ? 10.500 -11.560 -9.462 1.00 92.50 119 ALA A C 1
ATOM 873 O O . ALA A 1 119 ? 10.905 -12.119 -8.444 1.00 92.50 119 ALA A O 1
ATOM 874 N N . ARG A 1 120 ? 11.307 -11.354 -10.517 1.00 91.88 120 ARG A N 1
ATOM 875 C CA . ARG A 1 120 ? 12.739 -11.717 -10.548 1.00 91.88 120 ARG A CA 1
ATOM 876 C C . ARG A 1 120 ? 13.616 -10.846 -9.639 1.00 91.88 120 ARG A C 1
ATOM 878 O O . ARG A 1 120 ? 14.728 -11.263 -9.312 1.00 91.88 120 ARG A O 1
ATOM 885 N N . ARG A 1 121 ? 13.180 -9.641 -9.257 1.00 91.69 121 ARG A N 1
ATOM 886 C CA . ARG A 1 121 ? 13.856 -8.830 -8.227 1.00 91.69 121 ARG A CA 1
ATOM 887 C C . ARG A 1 121 ? 13.466 -9.312 -6.834 1.00 91.69 121 ARG A C 1
ATOM 889 O O . ARG A 1 121 ? 14.354 -9.743 -6.111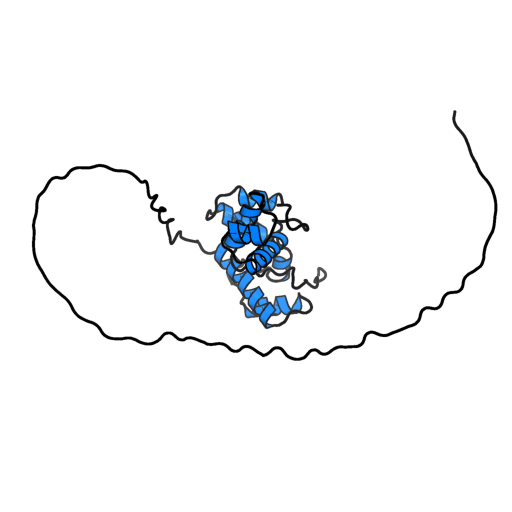 1.00 91.69 121 ARG A O 1
ATOM 896 N N . LEU A 1 122 ? 12.166 -9.393 -6.536 1.00 90.00 122 LEU A N 1
ATOM 897 C CA . LEU A 1 122 ? 11.619 -9.925 -5.278 1.00 90.00 122 LEU A CA 1
ATOM 898 C C . LEU A 1 122 ? 12.231 -11.275 -4.882 1.00 90.00 122 LEU A C 1
ATOM 900 O O . LEU A 1 122 ? 12.694 -11.436 -3.757 1.00 90.00 122 LEU A O 1
ATOM 904 N N . TYR A 1 123 ? 12.284 -12.228 -5.818 1.00 90.12 123 TYR A N 1
ATOM 905 C CA . TYR A 1 123 ? 12.848 -13.565 -5.589 1.00 90.12 123 TYR A CA 1
ATOM 906 C C . TYR A 1 123 ? 14.362 -13.563 -5.287 1.00 90.12 123 TYR A C 1
ATOM 908 O O . TYR A 1 123 ? 14.881 -14.545 -4.769 1.00 90.12 123 TYR A O 1
ATOM 916 N N . ARG A 1 124 ? 15.086 -12.481 -5.609 1.00 88.25 124 ARG A N 1
ATOM 917 C CA . ARG A 1 124 ? 16.522 -12.321 -5.306 1.00 88.25 124 ARG A CA 1
ATOM 918 C C . ARG A 1 124 ? 16.789 -11.447 -4.078 1.00 88.25 124 ARG A C 1
ATOM 920 O O . ARG A 1 124 ? 17.801 -11.655 -3.423 1.00 88.25 124 ARG A O 1
ATOM 927 N N . SER A 1 125 ? 15.910 -10.493 -3.769 1.00 85.12 125 SER A N 1
ATOM 928 C CA . SER A 1 125 ? 16.019 -9.622 -2.588 1.00 85.12 125 SER A CA 1
ATOM 929 C C . SER A 1 125 ? 15.430 -10.236 -1.315 1.00 85.12 125 SER A C 1
ATOM 931 O O . SER A 1 125 ? 15.686 -9.734 -0.228 1.00 85.12 125 SER A O 1
ATOM 933 N N . THR A 1 126 ? 14.628 -11.299 -1.423 1.00 85.44 126 THR A N 1
ATOM 934 C CA . THR A 1 126 ? 13.839 -11.836 -0.302 1.00 85.44 126 THR A CA 1
ATOM 935 C C . THR A 1 126 ? 14.177 -13.300 -0.056 1.00 85.44 126 THR A C 1
ATOM 937 O O . THR A 1 126 ? 14.011 -14.139 -0.943 1.00 85.44 126 THR A O 1
ATOM 940 N N . ALA A 1 127 ? 14.612 -13.629 1.159 1.00 81.00 127 ALA A N 1
ATOM 941 C CA . ALA A 1 127 ? 14.953 -15.002 1.512 1.00 81.00 127 ALA A CA 1
ATOM 942 C C . ALA A 1 127 ? 13.697 -15.892 1.614 1.00 81.00 127 ALA A C 1
ATOM 944 O O . ALA A 1 127 ? 12.683 -15.501 2.194 1.00 81.00 127 ALA A O 1
ATOM 945 N N . GLY A 1 128 ? 13.776 -17.112 1.072 1.00 82.56 128 GLY A N 1
ATOM 946 C CA . GLY A 1 128 ? 12.792 -18.177 1.307 1.00 82.56 128 GLY A CA 1
ATOM 947 C C . GLY A 1 128 ? 11.420 -18.033 0.631 1.00 82.56 128 GLY A C 1
ATOM 948 O O . GLY A 1 128 ? 10.522 -18.801 0.965 1.00 82.56 128 GLY A O 1
ATOM 949 N N . ILE A 1 129 ? 11.213 -17.095 -0.304 1.00 87.56 129 ILE A N 1
ATOM 950 C CA . ILE A 1 129 ? 9.918 -16.969 -1.003 1.00 87.56 129 ILE A CA 1
ATOM 951 C C . ILE A 1 129 ? 9.823 -17.843 -2.259 1.00 87.56 129 ILE A C 1
ATOM 953 O O . ILE A 1 129 ? 10.742 -17.910 -3.073 1.00 87.56 129 ILE A O 1
ATOM 957 N N . ALA A 1 130 ? 8.663 -18.470 -2.468 1.00 91.56 130 ALA A N 1
ATOM 958 C CA . ALA A 1 130 ? 8.381 -19.202 -3.699 1.00 91.56 130 ALA A CA 1
ATOM 959 C C . ALA A 1 130 ? 8.215 -18.250 -4.900 1.00 91.56 130 ALA A C 1
ATOM 961 O O . ALA A 1 130 ? 7.759 -17.111 -4.763 1.00 91.56 130 ALA A O 1
ATOM 962 N N . LYS A 1 131 ? 8.531 -18.737 -6.108 1.00 91.19 131 LYS A N 1
ATOM 963 C CA . LYS A 1 131 ? 8.456 -17.955 -7.360 1.00 91.19 131 LYS A CA 1
ATOM 964 C C . LYS A 1 131 ? 7.060 -17.374 -7.615 1.00 91.19 131 LYS A C 1
ATOM 966 O O . LYS A 1 131 ? 6.946 -16.212 -7.997 1.00 91.19 131 LYS A O 1
ATOM 971 N N . GLU A 1 132 ? 6.004 -18.145 -7.357 1.00 92.00 132 GLU A N 1
ATOM 972 C CA . GLU A 1 132 ? 4.625 -17.678 -7.552 1.00 92.00 132 GLU A CA 1
ATOM 973 C C . GLU A 1 132 ? 4.187 -16.694 -6.451 1.00 92.00 132 GLU A C 1
ATOM 975 O O . GLU A 1 132 ? 3.468 -15.737 -6.730 1.00 92.00 132 GLU A O 1
ATOM 980 N N . THR A 1 133 ? 4.723 -16.815 -5.227 1.00 90.75 133 THR A N 1
ATOM 981 C CA . THR A 1 133 ? 4.593 -15.758 -4.211 1.00 90.75 133 THR A CA 1
ATOM 982 C C . THR A 1 133 ? 5.230 -14.465 -4.716 1.00 90.75 133 THR A C 1
ATOM 984 O O . THR A 1 133 ? 4.554 -13.441 -4.752 1.00 90.75 133 THR A O 1
ATOM 987 N N . ALA A 1 134 ? 6.480 -14.499 -5.193 1.00 91.50 134 ALA A N 1
ATOM 988 C CA . ALA A 1 134 ? 7.144 -13.324 -5.769 1.00 91.50 134 ALA A CA 1
ATOM 989 C C . ALA A 1 134 ? 6.339 -12.707 -6.934 1.00 91.50 134 ALA A C 1
ATOM 991 O O . ALA A 1 134 ? 6.235 -11.485 -7.039 1.00 91.50 134 ALA A O 1
ATOM 992 N N . ARG A 1 135 ? 5.700 -13.540 -7.769 1.00 93.38 135 ARG A N 1
ATOM 993 C CA . ARG A 1 135 ? 4.813 -13.095 -8.853 1.00 93.38 135 ARG A CA 1
ATOM 994 C C . ARG A 1 135 ? 3.543 -12.414 -8.346 1.00 93.38 135 ARG A C 1
ATOM 996 O O . ARG A 1 135 ? 3.221 -11.335 -8.841 1.00 93.38 135 ARG A O 1
ATOM 1003 N N . ARG A 1 136 ? 2.849 -12.971 -7.344 1.00 92.44 136 ARG A N 1
ATOM 1004 C CA . ARG A 1 136 ? 1.669 -12.312 -6.755 1.00 92.44 136 ARG A CA 1
ATOM 1005 C C . ARG A 1 136 ? 2.037 -10.971 -6.125 1.00 92.44 136 ARG A C 1
ATOM 1007 O O . ARG A 1 136 ? 1.360 -9.978 -6.353 1.00 92.44 136 ARG A O 1
ATOM 1014 N N . ARG A 1 137 ? 3.146 -10.919 -5.392 1.00 91.00 137 ARG A N 1
ATOM 1015 C CA . ARG A 1 137 ? 3.632 -9.688 -4.757 1.00 91.00 137 ARG A CA 1
ATOM 1016 C C . ARG A 1 137 ? 4.031 -8.615 -5.786 1.00 91.00 137 ARG A C 1
ATOM 1018 O O . ARG A 1 137 ? 3.791 -7.433 -5.563 1.00 91.00 137 ARG A O 1
ATOM 1025 N N . ALA A 1 138 ? 4.554 -9.015 -6.948 1.00 93.19 138 ALA A N 1
ATOM 1026 C CA . ALA A 1 138 ? 4.770 -8.109 -8.079 1.00 93.19 138 ALA A CA 1
ATOM 1027 C C . ALA A 1 138 ? 3.456 -7.545 -8.660 1.00 93.19 138 ALA A C 1
ATOM 1029 O O . ALA A 1 138 ? 3.422 -6.378 -9.048 1.00 93.19 138 ALA A O 1
ATOM 1030 N N . GLN A 1 139 ? 2.368 -8.330 -8.687 1.00 93.75 139 GLN A N 1
ATOM 1031 C CA . GLN A 1 139 ? 1.036 -7.823 -9.057 1.00 93.75 139 GLN A CA 1
ATOM 1032 C C . GLN A 1 139 ? 0.543 -6.768 -8.053 1.00 93.75 139 GLN A C 1
ATOM 1034 O O . GLN A 1 139 ? 0.056 -5.727 -8.483 1.00 93.75 139 GLN A O 1
ATOM 1039 N N . THR A 1 140 ? 0.739 -6.984 -6.745 1.00 93.31 140 THR A N 1
ATOM 1040 C CA . THR A 1 140 ? 0.387 -6.016 -5.686 1.00 93.31 140 THR A CA 1
ATOM 1041 C C . THR A 1 140 ? 1.039 -4.648 -5.920 1.00 93.31 140 THR A C 1
ATOM 1043 O O . THR A 1 140 ? 0.350 -3.630 -5.910 1.00 93.31 140 THR A O 1
ATOM 1046 N N . LEU A 1 141 ? 2.346 -4.609 -6.212 1.00 92.38 141 LEU A N 1
ATOM 1047 C CA . LEU A 1 141 ? 3.065 -3.352 -6.476 1.00 92.38 141 LEU A CA 1
ATOM 1048 C C . LEU A 1 141 ? 2.566 -2.630 -7.742 1.00 92.38 141 LEU A C 1
ATOM 1050 O O . LEU A 1 141 ? 2.467 -1.403 -7.753 1.00 92.38 141 LEU A O 1
ATOM 1054 N N . LEU A 1 142 ? 2.200 -3.363 -8.798 1.00 92.06 142 LEU A N 1
ATOM 1055 C CA . LEU A 1 142 ? 1.637 -2.756 -10.011 1.00 92.06 142 LEU A CA 1
ATOM 1056 C C . LEU A 1 142 ? 0.178 -2.310 -9.838 1.00 92.06 142 LEU A C 1
ATOM 1058 O O . LEU A 1 142 ? -0.205 -1.291 -10.408 1.00 92.06 142 LEU A O 1
ATOM 1062 N N . ALA A 1 143 ? -0.608 -2.993 -9.002 1.00 91.75 143 ALA A N 1
ATOM 1063 C CA . ALA A 1 143 ? -1.936 -2.530 -8.606 1.00 91.75 143 ALA A CA 1
ATOM 1064 C C . ALA A 1 143 ? -1.858 -1.223 -7.795 1.00 91.75 143 ALA A C 1
ATOM 1066 O O . ALA A 1 143 ? -2.695 -0.336 -7.963 1.00 91.75 143 ALA A O 1
ATOM 1067 N N . TRP A 1 144 ? -0.836 -1.060 -6.948 1.00 92.31 144 TRP A N 1
ATOM 1068 C CA . TRP A 1 144 ? -0.565 0.213 -6.271 1.00 92.31 144 TRP A CA 1
ATOM 1069 C C . TRP A 1 144 ? -0.165 1.313 -7.261 1.00 92.31 144 TRP A C 1
ATOM 1071 O O . TRP A 1 144 ? -0.659 2.436 -7.155 1.00 92.31 144 TRP A O 1
ATOM 1081 N N . ARG A 1 145 ? 0.677 0.990 -8.257 1.00 91.12 145 ARG A N 1
ATOM 1082 C CA . ARG A 1 145 ? 1.054 1.921 -9.335 1.00 91.12 145 ARG A CA 1
ATOM 1083 C C . ARG A 1 145 ? -0.176 2.444 -10.083 1.00 91.12 145 ARG A C 1
ATOM 1085 O O . ARG A 1 145 ? -0.276 3.656 -10.261 1.00 91.12 145 ARG A O 1
ATOM 1092 N N . SER A 1 146 ? -1.110 1.579 -10.491 1.00 89.88 146 SER A N 1
ATOM 1093 C CA . SER A 1 146 ? -2.325 2.021 -11.194 1.00 89.88 146 SER A CA 1
ATOM 1094 C C . SER A 1 146 ? -3.220 2.890 -10.308 1.00 89.88 146 SER A C 1
ATOM 1096 O O . SER A 1 146 ? -3.534 4.006 -10.701 1.00 89.88 146 SER A O 1
ATOM 1098 N N . GLN A 1 147 ? -3.521 2.477 -9.070 1.00 88.44 147 GLN A N 1
ATOM 1099 C CA . GLN A 1 147 ? -4.339 3.266 -8.124 1.00 88.44 147 GLN A CA 1
ATOM 1100 C C . GLN A 1 147 ? -3.803 4.680 -7.826 1.00 88.44 147 GLN A C 1
ATOM 1102 O O . GLN A 1 147 ? -4.571 5.547 -7.408 1.00 88.44 147 GLN A O 1
ATOM 1107 N N . VAL A 1 148 ? -2.500 4.907 -8.003 1.00 87.56 148 VAL A N 1
ATOM 1108 C CA . VAL A 1 148 ? -1.833 6.182 -7.702 1.00 87.56 148 VAL A CA 1
ATOM 1109 C C . VAL A 1 148 ? -1.550 7.025 -8.952 1.00 87.56 148 VAL A C 1
ATOM 1111 O O . VAL A 1 148 ? -1.518 8.253 -8.845 1.00 87.56 148 VAL A O 1
ATOM 1114 N N . LEU A 1 149 ? -1.346 6.404 -10.120 1.00 83.50 149 LEU A N 1
ATOM 1115 C CA . LEU A 1 149 ? -1.068 7.108 -11.381 1.00 83.50 149 LEU A CA 1
ATOM 1116 C C . LEU A 1 149 ? -2.302 7.289 -12.269 1.00 83.50 149 LEU A C 1
ATOM 1118 O O . LEU A 1 149 ? -2.444 8.343 -12.889 1.00 83.50 149 LEU A O 1
ATOM 1122 N N . GLU A 1 150 ? -3.182 6.293 -12.354 1.00 72.25 150 GLU A N 1
ATOM 1123 C CA . GLU A 1 150 ? -4.412 6.424 -13.129 1.00 72.25 150 GLU A CA 1
ATOM 1124 C C . GLU A 1 150 ? -5.390 7.327 -12.380 1.00 72.25 150 GLU A C 1
ATOM 1126 O O . GLU A 1 150 ? -5.609 7.213 -11.169 1.00 72.25 150 GLU A O 1
ATOM 1131 N N . GLN A 1 151 ? -6.008 8.242 -13.122 1.00 54.59 151 GLN A N 1
ATOM 1132 C CA . GLN A 1 151 ? -7.142 8.981 -12.604 1.00 54.59 151 GLN A CA 1
ATOM 1133 C C . GLN A 1 151 ? -8.269 7.982 -12.352 1.00 54.59 151 GLN A C 1
ATOM 1135 O O . GLN A 1 151 ? -8.890 7.497 -13.298 1.00 54.59 151 GLN A O 1
ATOM 1140 N N . GLN A 1 152 ? -8.602 7.729 -11.085 1.00 47.66 152 GLN A N 1
ATOM 1141 C CA . GLN A 1 152 ? -9.955 7.285 -10.778 1.00 47.66 152 GLN A CA 1
ATOM 1142 C C . GLN A 1 152 ? -10.903 8.448 -11.078 1.00 47.66 152 GLN A C 1
ATOM 1144 O O . GLN A 1 152 ? -11.241 9.248 -10.203 1.00 47.66 152 GLN A O 1
ATOM 1149 N N . LEU A 1 153 ? -11.336 8.523 -12.343 1.00 41.72 153 LEU A N 1
ATOM 1150 C CA . LEU A 1 153 ? -12.639 9.078 -12.676 1.00 41.72 153 LEU A CA 1
ATOM 1151 C C . LEU A 1 153 ? -13.640 8.469 -11.681 1.00 41.72 153 LEU A C 1
ATOM 1153 O O . LEU A 1 153 ? -13.597 7.252 -11.459 1.00 41.72 153 LEU A O 1
ATOM 1157 N N . PRO A 1 154 ? -14.541 9.261 -11.082 1.00 41.41 154 PRO A N 1
ATOM 1158 C CA . PRO A 1 154 ? -15.567 8.744 -10.188 1.00 41.41 154 PRO A CA 1
ATOM 1159 C C . PRO A 1 154 ? -16.642 8.010 -11.007 1.00 41.41 154 PRO A C 1
ATOM 1161 O O . PRO A 1 154 ? -17.766 8.484 -11.145 1.00 41.41 154 PRO A O 1
ATOM 1164 N N . LEU A 1 155 ? -16.287 6.837 -11.550 1.00 43.53 155 LEU A N 1
ATOM 1165 C CA . LEU A 1 155 ? -17.115 6.005 -12.436 1.00 43.53 155 LEU A CA 1
ATOM 1166 C C . LEU A 1 155 ? -18.449 5.592 -11.802 1.00 43.53 155 LEU A C 1
ATOM 1168 O O . LEU A 1 155 ? -19.383 5.232 -12.511 1.00 43.53 155 LEU A O 1
ATOM 1172 N N . PHE A 1 156 ? -18.560 5.711 -10.478 1.00 42.09 156 PHE A N 1
ATOM 1173 C CA . PHE A 1 156 ? -19.830 5.697 -9.772 1.00 42.09 156 PHE A CA 1
ATOM 1174 C C . PHE A 1 156 ? -19.910 6.903 -8.825 1.00 42.09 156 PHE A C 1
ATOM 1176 O O . PHE A 1 156 ? -19.277 6.872 -7.762 1.00 42.09 156 PHE A O 1
ATOM 1183 N N . PRO A 1 157 ? -20.715 7.945 -9.123 1.00 41.12 157 PRO A N 1
ATOM 1184 C CA . PRO A 1 157 ? -21.187 8.829 -8.064 1.00 41.12 157 PRO A CA 1
ATOM 1185 C C . PRO A 1 157 ? -21.881 7.962 -7.006 1.00 41.12 157 PRO A C 1
ATOM 1187 O O . PRO A 1 157 ? -22.640 7.050 -7.346 1.00 41.12 157 PRO A O 1
ATOM 1190 N N . ARG A 1 158 ? -21.604 8.207 -5.717 1.00 43.72 158 ARG A N 1
ATOM 1191 C CA . ARG A 1 158 ? -22.182 7.413 -4.620 1.00 43.72 158 ARG A CA 1
ATOM 1192 C C . ARG A 1 158 ? -23.707 7.445 -4.727 1.00 43.72 158 ARG A C 1
ATOM 1194 O O . ARG A 1 158 ? -24.318 8.455 -4.384 1.00 43.72 158 ARG A O 1
ATOM 1201 N N . ARG A 1 159 ? -24.310 6.337 -5.183 1.00 41.97 159 ARG A N 1
ATOM 1202 C CA . ARG A 1 159 ? -25.768 6.179 -5.308 1.00 41.97 159 ARG A CA 1
ATOM 1203 C C . ARG A 1 159 ? -26.389 6.606 -3.971 1.00 41.97 159 ARG A C 1
ATOM 1205 O O . ARG A 1 159 ? -26.052 5.984 -2.957 1.00 41.97 159 ARG A O 1
ATOM 1212 N N . PRO A 1 160 ? -27.227 7.659 -3.920 1.00 44.34 160 PRO A N 1
ATOM 1213 C CA . PRO A 1 160 ? -27.748 8.146 -2.653 1.00 44.34 160 PRO A CA 1
ATOM 1214 C C . PRO A 1 160 ? -28.529 7.008 -1.999 1.00 44.34 160 PRO A C 1
ATOM 1216 O O . PRO A 1 160 ? -29.483 6.489 -2.583 1.00 44.34 160 PRO A O 1
ATOM 1219 N N . ARG A 1 161 ? -28.094 6.573 -0.807 1.00 49.91 161 ARG A N 1
ATOM 1220 C CA . ARG A 1 161 ? -28.805 5.542 -0.040 1.00 49.91 161 ARG A CA 1
ATOM 1221 C C . ARG A 1 161 ? -30.227 6.053 0.163 1.00 49.91 161 ARG A C 1
ATOM 1223 O O . ARG A 1 161 ? -30.414 7.036 0.876 1.00 49.91 161 ARG A O 1
ATOM 1230 N N . LYS A 1 162 ? -31.206 5.416 -0.496 1.00 42.78 162 LYS A N 1
ATOM 1231 C CA . LYS A 1 162 ? -32.617 5.827 -0.479 1.00 42.78 162 LYS A CA 1
ATOM 1232 C C . LYS A 1 162 ? -33.138 5.703 0.950 1.00 42.78 162 LYS A C 1
ATOM 1234 O O . LYS A 1 162 ? -33.568 4.634 1.377 1.00 42.78 162 LYS A O 1
ATOM 1239 N N . ARG A 1 163 ? -33.016 6.800 1.699 1.00 45.22 163 ARG A N 1
ATOM 1240 C CA . ARG A 1 163 ? -33.397 6.936 3.103 1.00 45.22 163 ARG A CA 1
ATOM 1241 C C . ARG A 1 163 ? -34.892 6.630 3.174 1.00 45.22 163 ARG A C 1
ATOM 1243 O O . ARG A 1 163 ? -35.696 7.451 2.744 1.00 45.22 163 ARG A O 1
ATOM 1250 N N . ARG A 1 164 ? -35.262 5.429 3.640 1.00 40.91 164 ARG A N 1
ATOM 1251 C CA . ARG A 1 164 ? -36.664 5.055 3.886 1.00 40.91 164 ARG A CA 1
ATOM 1252 C C . ARG A 1 164 ? -37.149 5.843 5.102 1.00 40.91 164 ARG A C 1
ATOM 1254 O O . ARG A 1 164 ? -37.195 5.318 6.207 1.00 40.91 164 ARG A O 1
ATOM 1261 N N . ALA A 1 165 ? -37.456 7.119 4.885 1.00 42.62 165 ALA A N 1
ATOM 1262 C CA . ALA A 1 165 ? -38.355 7.847 5.760 1.00 42.62 165 ALA A CA 1
ATOM 1263 C C . ALA A 1 165 ? -39.701 7.108 5.751 1.00 42.62 165 ALA A C 1
ATOM 1265 O O . ALA A 1 165 ? -40.184 6.702 4.691 1.00 42.62 165 ALA A O 1
ATOM 1266 N N . ALA A 1 166 ? -40.249 6.872 6.936 1.00 40.41 166 ALA A N 1
ATOM 1267 C CA . ALA A 1 166 ? -41.586 6.328 7.103 1.00 40.41 166 ALA A CA 1
ATOM 1268 C C . ALA A 1 166 ? -42.620 7.468 7.184 1.00 40.41 166 ALA A C 1
ATOM 1270 O O . ALA A 1 166 ? -42.245 8.632 7.286 1.00 40.41 166 ALA A O 1
ATOM 1271 N N . ALA A 1 167 ? -43.898 7.079 7.226 1.00 40.22 167 ALA A N 1
ATOM 1272 C CA . ALA A 1 167 ? -45.055 7.887 7.627 1.00 40.22 167 ALA A CA 1
ATOM 1273 C C . ALA A 1 167 ? -45.647 8.913 6.619 1.00 40.22 167 ALA A C 1
ATOM 1275 O O . ALA A 1 167 ? -45.340 10.097 6.639 1.00 40.22 167 ALA A O 1
ATOM 1276 N N . THR A 1 168 ? -46.664 8.415 5.894 1.00 38.50 168 THR A N 1
ATOM 1277 C CA . THR A 1 168 ? -48.052 8.952 5.797 1.00 38.50 168 THR A CA 1
ATOM 1278 C C . THR A 1 168 ? -48.427 10.229 5.015 1.00 38.50 168 THR A C 1
ATOM 1280 O O . THR A 1 168 ? -47.779 11.259 5.107 1.00 38.50 168 THR A O 1
ATOM 1283 N N . ALA A 1 169 ? -49.627 10.126 4.407 1.00 35.97 169 ALA A N 1
ATOM 1284 C CA . ALA A 1 169 ? -50.507 11.149 3.808 1.00 35.97 169 ALA A CA 1
ATOM 1285 C C . ALA A 1 169 ? -50.022 11.860 2.516 1.00 35.97 169 ALA A C 1
ATOM 1287 O O . ALA A 1 169 ? -48.857 12.207 2.388 1.00 35.97 169 ALA A O 1
ATOM 1288 N N . GLY A 1 170 ? -50.885 12.117 1.519 1.00 32.09 170 GLY A N 1
ATOM 1289 C CA . GLY A 1 170 ? -52.280 11.672 1.344 1.00 32.09 170 GLY A CA 1
ATOM 1290 C C . GLY A 1 170 ? -53.002 12.346 0.158 1.00 32.09 170 GLY A C 1
ATOM 1291 O O . GLY A 1 170 ? -52.544 13.374 -0.321 1.00 32.09 170 GLY A O 1
ATOM 1292 N N . ALA A 1 171 ? -54.155 11.782 -0.231 1.00 36.22 171 ALA A N 1
ATOM 1293 C CA . ALA A 1 171 ? -55.159 12.293 -1.189 1.00 36.22 171 ALA A CA 1
ATOM 1294 C C . ALA A 1 171 ? -54.808 12.382 -2.700 1.00 36.22 171 ALA A C 1
ATOM 1296 O O . ALA A 1 171 ? -53.708 12.733 -3.116 1.00 36.22 171 ALA A O 1
ATOM 1297 N N . SER A 1 172 ? -55.813 12.040 -3.512 1.00 37.22 172 SER A N 1
ATOM 1298 C CA . SER A 1 172 ? -55.813 11.903 -4.978 1.00 37.22 172 SER A CA 1
ATOM 1299 C C . SER A 1 172 ? -56.154 13.199 -5.726 1.00 37.22 172 SER A C 1
ATOM 1301 O O . SER A 1 172 ? -56.898 14.012 -5.188 1.00 37.22 172 SER A O 1
ATOM 1303 N N . VAL A 1 173 ? -55.792 13.278 -7.017 1.00 41.06 173 VAL A N 1
ATOM 1304 C CA . VAL A 1 173 ? -56.696 13.721 -8.110 1.00 41.06 173 VAL A CA 1
ATOM 1305 C C . VAL A 1 173 ? -56.442 12.834 -9.350 1.00 41.06 173 VAL A C 1
ATOM 1307 O O . VAL A 1 173 ? -55.380 12.228 -9.481 1.00 41.06 173 VAL A O 1
ATOM 1310 N N . GLU A 1 174 ? -57.448 12.717 -10.212 1.00 33.78 174 GLU A N 1
ATOM 1311 C CA . GLU A 1 174 ? -57.592 11.815 -11.363 1.00 33.78 174 GLU A CA 1
ATOM 1312 C C . GLU A 1 174 ? -57.413 12.546 -12.713 1.00 33.78 174 GLU A C 1
ATOM 1314 O O . GLU A 1 174 ? -57.890 13.670 -12.847 1.00 33.78 174 GLU A O 1
ATOM 1319 N N . ALA A 1 175 ? -56.782 11.898 -13.709 1.00 32.25 175 ALA A N 1
ATOM 1320 C CA . ALA A 1 175 ? -57.040 12.058 -15.156 1.00 32.25 175 ALA A CA 1
ATOM 1321 C C . ALA A 1 175 ? -56.185 11.072 -15.994 1.00 32.25 175 ALA A C 1
ATOM 1323 O O . ALA A 1 175 ? -55.058 10.745 -15.626 1.00 32.25 175 ALA A O 1
ATOM 1324 N N . ALA A 1 176 ? -56.701 10.635 -17.146 1.00 38.00 176 ALA A N 1
ATOM 1325 C CA . ALA A 1 176 ? -56.032 9.791 -18.155 1.00 38.00 176 ALA A CA 1
ATOM 1326 C C . ALA A 1 176 ? -56.517 10.227 -19.566 1.00 38.00 176 ALA A C 1
ATOM 1328 O O . ALA A 1 176 ? -57.243 11.221 -19.637 1.00 38.00 176 ALA A O 1
ATOM 1329 N N . PRO A 1 177 ? -56.264 9.509 -20.684 1.00 51.88 177 PRO A N 1
ATOM 1330 C CA . PRO A 1 177 ? -55.199 8.553 -21.030 1.00 51.88 177 PRO A CA 1
ATOM 1331 C C . PRO A 1 177 ? -54.441 8.976 -22.323 1.00 51.88 177 PRO A C 1
ATOM 1333 O O . PRO A 1 177 ? -54.799 9.959 -22.963 1.00 51.88 177 PRO A O 1
ATOM 1336 N N . PHE A 1 178 ? -53.463 8.186 -22.790 1.00 36.97 178 PHE A N 1
ATOM 1337 C CA . PHE A 1 178 ? -53.160 8.065 -24.234 1.00 36.97 178 PHE A CA 1
ATOM 1338 C C . PHE A 1 178 ? -52.595 6.667 -24.558 1.00 36.97 178 PHE A C 1
ATOM 1340 O O . PHE A 1 178 ? -52.159 5.966 -23.645 1.0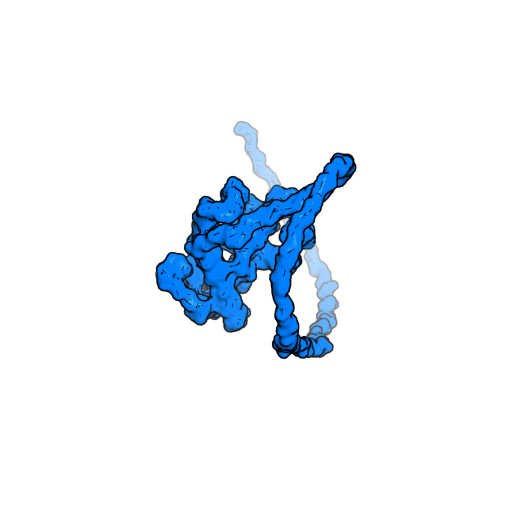0 36.97 178 PHE A O 1
ATOM 1347 N N . ALA A 1 179 ? -52.671 6.230 -25.821 1.00 34.72 179 ALA A N 1
ATOM 1348 C CA . ALA A 1 179 ? -52.586 4.811 -26.202 1.00 34.72 179 ALA A CA 1
ATOM 1349 C C . ALA A 1 179 ? -51.618 4.499 -27.366 1.00 34.72 179 ALA A C 1
ATOM 1351 O O . ALA A 1 179 ? -51.306 5.377 -28.167 1.00 34.72 179 ALA A O 1
ATOM 1352 N N . GLY A 1 180 ? -51.246 3.213 -27.476 1.00 34.00 180 GLY A N 1
ATOM 1353 C CA . GLY A 1 180 ? -50.504 2.603 -28.592 1.00 34.00 180 GLY A CA 1
ATOM 1354 C C . GLY A 1 180 ? -48.971 2.740 -28.527 1.00 34.00 180 GLY A C 1
ATOM 1355 O O . GLY A 1 180 ? -48.455 3.646 -27.879 1.00 34.00 180 GLY A O 1
ATOM 1356 N N . ASP A 1 181 ? -48.178 1.883 -29.180 1.00 34.00 181 ASP A N 1
ATOM 1357 C CA . ASP A 1 181 ? -48.442 0.520 -29.687 1.00 34.00 181 ASP A CA 1
ATOM 1358 C C . ASP A 1 181 ? -47.091 -0.188 -29.978 1.00 34.00 181 ASP A C 1
ATOM 1360 O O . ASP A 1 181 ? -46.110 0.500 -30.260 1.00 34.00 181 ASP A O 1
ATOM 1364 N N . ALA A 1 182 ? -47.069 -1.529 -29.968 1.00 34.19 182 ALA A N 1
ATOM 1365 C CA . ALA A 1 182 ? -45.994 -2.430 -30.431 1.00 34.19 182 ALA A CA 1
ATOM 1366 C C . ALA A 1 182 ? -44.574 -2.269 -29.790 1.00 34.19 182 ALA A C 1
ATOM 1368 O O . ALA A 1 182 ? -44.240 -1.265 -29.177 1.00 34.19 182 ALA A O 1
ATOM 1369 N N . ALA A 1 183 ? -43.652 -3.242 -29.828 1.00 35.00 183 ALA A N 1
ATOM 1370 C CA . ALA A 1 183 ? -43.683 -4.627 -30.315 1.00 35.00 183 ALA A CA 1
ATOM 1371 C C . ALA A 1 183 ? -42.829 -5.543 -29.401 1.00 35.00 183 ALA A C 1
ATOM 1373 O O . ALA A 1 183 ? -41.882 -5.080 -28.767 1.00 35.00 183 ALA A O 1
ATOM 1374 N N . ALA A 1 184 ? -43.100 -6.854 -29.404 1.00 40.06 184 ALA A N 1
ATOM 1375 C CA . ALA A 1 184 ? -42.141 -7.890 -28.981 1.00 40.06 184 ALA A CA 1
ATOM 1376 C C . ALA A 1 184 ? -41.378 -8.430 -30.213 1.00 40.06 184 ALA A C 1
ATOM 1378 O O . ALA A 1 184 ? -41.887 -8.308 -31.330 1.00 40.06 184 ALA A O 1
ATOM 1379 N N . PRO A 1 185 ? -40.162 -8.987 -30.047 1.00 49.19 185 PRO A N 1
ATOM 1380 C CA . PRO A 1 185 ? -40.000 -10.431 -29.775 1.00 49.19 185 PRO A CA 1
ATOM 1381 C C . PRO A 1 185 ? -39.103 -10.695 -28.534 1.00 49.19 185 PRO A C 1
ATOM 1383 O O . PRO A 1 185 ? -38.342 -9.827 -28.122 1.00 49.19 185 PRO A O 1
ATOM 1386 N N . ALA A 1 186 ? -39.248 -11.780 -27.761 1.00 36.97 186 ALA A N 1
ATOM 1387 C CA . ALA A 1 186 ? -38.911 -13.186 -28.060 1.00 36.97 186 ALA A CA 1
ATOM 1388 C C . ALA A 1 186 ? -37.428 -13.367 -28.495 1.00 36.97 186 ALA A C 1
ATOM 1390 O O . ALA A 1 186 ? -37.076 -12.978 -29.599 1.00 36.97 186 ALA A O 1
ATOM 1391 N N . ALA A 1 187 ? -36.471 -13.768 -27.645 1.00 35.72 187 ALA A N 1
ATOM 1392 C CA . ALA A 1 187 ? -36.292 -15.013 -26.861 1.00 35.72 187 ALA A CA 1
ATOM 1393 C C . ALA A 1 187 ? -35.334 -16.018 -27.554 1.00 35.72 187 ALA A C 1
ATOM 1395 O O . ALA A 1 187 ? -35.185 -15.975 -28.771 1.00 35.72 187 ALA A O 1
ATOM 1396 N N . SER A 1 188 ? -34.713 -16.908 -26.758 1.00 38.06 188 SER A N 1
ATOM 1397 C CA . SER A 1 188 ? -33.567 -17.793 -27.100 1.00 38.06 188 SER A CA 1
ATOM 1398 C C . SER A 1 188 ? -32.217 -17.062 -27.250 1.00 38.06 188 SER A C 1
ATOM 1400 O O . SER A 1 188 ? -32.170 -15.954 -27.768 1.00 38.06 188 SER A O 1
ATOM 1402 N N . ALA A 1 189 ? -31.063 -17.607 -26.844 1.00 40.41 189 ALA A N 1
ATOM 1403 C CA . ALA A 1 189 ? -30.745 -18.730 -25.944 1.00 40.41 189 ALA A CA 1
ATOM 1404 C C . ALA A 1 189 ? -29.361 -18.422 -25.313 1.00 40.41 189 ALA A C 1
ATOM 1406 O O . ALA A 1 189 ? -28.489 -17.870 -25.976 1.00 40.41 189 ALA A O 1
ATOM 1407 N N . GLU A 1 190 ? -29.191 -18.500 -23.994 1.00 34.22 190 GLU A N 1
ATOM 1408 C CA . GLU A 1 190 ? -28.643 -19.667 -23.278 1.00 34.22 190 GLU A CA 1
ATOM 1409 C C . GLU A 1 190 ? -27.262 -20.154 -23.772 1.00 34.22 190 GLU A C 1
ATOM 1411 O O . GLU A 1 190 ? -27.126 -20.783 -24.818 1.00 34.22 190 GLU A O 1
ATOM 1416 N N . THR A 1 191 ? -26.227 -19.948 -22.950 1.00 38.78 191 THR A N 1
ATOM 1417 C CA . THR A 1 191 ? -25.040 -20.819 -22.878 1.00 38.78 191 THR A CA 1
ATOM 1418 C C . THR A 1 191 ? -24.471 -20.738 -21.452 1.00 38.78 191 THR A C 1
ATOM 1420 O O . THR A 1 191 ? -24.545 -19.689 -20.811 1.00 38.78 191 THR A O 1
ATOM 1423 N N . ALA A 1 192 ? -23.982 -21.858 -20.918 1.00 46.69 192 ALA A N 1
ATOM 1424 C CA . ALA A 1 192 ? -23.818 -22.073 -19.476 1.00 46.69 192 ALA A CA 1
ATOM 1425 C C . ALA A 1 192 ? -22.624 -21.338 -18.810 1.00 46.69 192 ALA A C 1
ATOM 1427 O O . ALA A 1 192 ? -21.613 -21.067 -19.464 1.00 46.69 192 ALA A O 1
ATOM 1428 N N . PRO A 1 193 ? -22.691 -21.061 -17.488 1.00 43.50 193 PRO A N 1
ATOM 1429 C CA . PRO A 1 193 ? -21.559 -20.552 -16.716 1.00 43.50 193 PRO A CA 1
ATOM 1430 C C . PRO A 1 193 ? -20.493 -21.636 -16.500 1.00 43.50 193 PRO A C 1
ATOM 1432 O O . PRO A 1 193 ? -20.811 -22.778 -16.171 1.00 43.50 193 PRO A O 1
ATOM 1435 N N . PHE A 1 194 ? -19.213 -21.270 -16.606 1.00 36.38 194 PHE A N 1
ATOM 1436 C CA . PHE A 1 194 ? -18.114 -22.197 -16.328 1.00 36.38 194 PHE A CA 1
ATOM 1437 C C . PHE A 1 194 ? -17.852 -22.302 -14.817 1.00 36.38 194 PHE A C 1
ATOM 1439 O O . PHE A 1 194 ? -17.070 -21.537 -14.248 1.00 36.38 194 PHE A O 1
ATOM 1446 N N . ALA A 1 195 ? -18.517 -23.255 -14.163 1.00 40.38 195 ALA A N 1
ATOM 1447 C CA . ALA A 1 195 ? -18.175 -23.674 -12.809 1.00 40.38 195 ALA A CA 1
ATOM 1448 C C . ALA A 1 1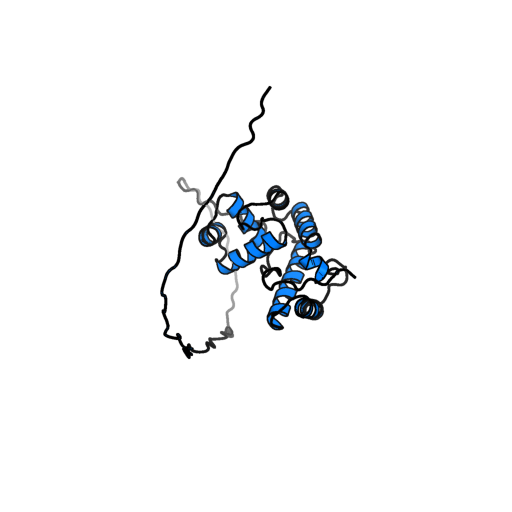95 ? -16.862 -24.479 -12.840 1.00 40.38 195 ALA A C 1
ATOM 1450 O O . ALA A 1 195 ? -16.844 -25.646 -13.221 1.00 40.38 195 ALA A O 1
ATOM 1451 N N . GLY A 1 196 ? -15.751 -23.834 -12.472 1.00 36.09 196 GLY A N 1
ATOM 1452 C CA . GLY A 1 196 ? -14.479 -24.511 -12.215 1.00 36.09 196 GLY A CA 1
ATOM 1453 C C . GLY A 1 196 ? -14.483 -25.085 -10.804 1.00 36.09 196 GLY A C 1
ATOM 1454 O O . GLY A 1 196 ? -14.188 -24.354 -9.860 1.00 36.09 196 GLY A O 1
ATOM 1455 N N . ASP A 1 197 ? -14.884 -26.348 -10.683 1.00 35.66 197 ASP A N 1
ATOM 1456 C CA . ASP A 1 197 ? -15.120 -27.014 -9.402 1.00 35.66 197 ASP A CA 1
ATOM 1457 C C . ASP A 1 197 ? -13.834 -27.428 -8.653 1.00 35.66 197 ASP A C 1
ATOM 1459 O O . ASP A 1 197 ? -12.709 -27.332 -9.154 1.00 35.66 197 ASP A O 1
ATOM 1463 N N . GLU A 1 198 ? -14.048 -27.851 -7.411 1.00 37.22 198 GLU A N 1
ATOM 1464 C CA . GLU A 1 198 ? -13.112 -28.312 -6.395 1.00 37.22 198 GLU A CA 1
ATOM 1465 C C . GLU A 1 198 ? -11.956 -29.217 -6.875 1.00 37.22 198 GLU A C 1
ATOM 1467 O O . GLU A 1 198 ? -12.126 -30.194 -7.600 1.00 37.22 198 GLU A O 1
ATOM 1472 N N . ALA A 1 199 ? -10.755 -28.938 -6.356 1.00 35.47 199 ALA A N 1
ATOM 1473 C CA . ALA A 1 199 ? -9.607 -29.845 -6.392 1.00 35.47 199 ALA A CA 1
ATOM 1474 C C . ALA A 1 199 ? -8.858 -29.788 -5.048 1.00 35.47 199 ALA A C 1
ATOM 1476 O O . ALA A 1 199 ? -7.749 -29.256 -4.944 1.00 35.47 199 ALA A O 1
ATOM 1477 N N . ALA A 1 200 ? -9.502 -30.282 -3.989 1.00 41.91 200 ALA A N 1
ATOM 1478 C CA . ALA A 1 200 ? -8.913 -30.360 -2.658 1.00 41.91 200 ALA A CA 1
ATOM 1479 C C . ALA A 1 200 ? -7.924 -31.544 -2.546 1.00 41.91 200 ALA A C 1
ATOM 1481 O O . ALA A 1 200 ? -8.310 -32.684 -2.805 1.00 41.91 200 ALA A O 1
ATOM 1482 N N . PRO A 1 201 ? -6.664 -31.332 -2.114 1.00 46.09 201 PRO A N 1
ATOM 1483 C CA . PRO A 1 201 ? -5.825 -32.420 -1.622 1.00 46.09 201 PRO A CA 1
ATOM 1484 C C . PRO A 1 201 ? -6.279 -32.831 -0.210 1.00 46.09 201 PRO A C 1
ATOM 1486 O O . PRO A 1 201 ? -6.514 -31.983 0.651 1.00 46.09 201 PRO A O 1
ATOM 1489 N N . ALA A 1 202 ? -6.409 -34.138 0.021 1.00 41.03 202 ALA A N 1
ATOM 1490 C CA . ALA A 1 202 ? -6.937 -34.706 1.262 1.00 41.03 202 ALA A CA 1
ATOM 1491 C C . ALA A 1 202 ? -5.989 -34.536 2.477 1.00 41.03 202 ALA A C 1
ATOM 1493 O O . ALA A 1 202 ? -4.773 -34.428 2.302 1.00 41.03 202 ALA A O 1
ATOM 1494 N N . PRO A 1 203 ? -6.513 -34.561 3.720 1.00 48.66 203 PRO A N 1
ATOM 1495 C CA . PRO A 1 203 ? -5.696 -34.506 4.930 1.00 48.66 203 PRO A CA 1
ATOM 1496 C C . PRO A 1 203 ? -5.036 -35.862 5.245 1.00 48.66 203 PRO A C 1
ATOM 1498 O O . PRO A 1 203 ? -5.640 -36.740 5.858 1.00 48.66 203 PRO A O 1
ATOM 1501 N N . GLY A 1 204 ? -3.761 -35.996 4.880 1.00 40.19 204 GLY A N 1
ATOM 1502 C CA . GLY A 1 204 ? -2.844 -37.050 5.325 1.00 40.19 204 GLY A CA 1
ATOM 1503 C C . GLY A 1 204 ? -1.390 -36.609 5.088 1.00 40.19 204 GLY A C 1
ATOM 1504 O O . GLY A 1 204 ? -1.139 -35.825 4.179 1.00 40.19 204 GLY A O 1
ATOM 1505 N N . GLU A 1 205 ? -0.395 -36.999 5.883 1.00 38.28 205 GLU A N 1
ATOM 1506 C CA . GLU A 1 205 ? -0.393 -37.912 7.037 1.00 38.28 205 GLU A CA 1
ATOM 1507 C C . GLU A 1 205 ? 0.251 -37.250 8.270 1.00 38.28 205 GLU A C 1
ATOM 1509 O O . GLU A 1 205 ? 1.013 -36.286 8.164 1.00 38.28 205 GLU A O 1
ATOM 1514 N N . ALA A 1 206 ? -0.035 -37.781 9.461 1.00 47.75 206 ALA A N 1
ATOM 1515 C CA . ALA A 1 206 ? 0.565 -37.316 10.708 1.00 47.75 206 ALA A CA 1
ATOM 1516 C C . ALA A 1 206 ? 1.946 -37.959 10.937 1.00 47.75 206 ALA A C 1
ATOM 1518 O O . ALA A 1 206 ? 2.077 -38.915 11.703 1.00 47.75 206 ALA A O 1
ATOM 1519 N N . THR A 1 207 ? 2.992 -37.419 10.302 1.00 39.56 207 THR A N 1
ATOM 1520 C CA . THR A 1 207 ? 4.382 -37.825 10.582 1.00 39.56 207 THR A CA 1
ATOM 1521 C C . THR A 1 207 ? 4.838 -37.294 11.941 1.00 39.56 207 THR A C 1
ATOM 1523 O O . THR A 1 207 ? 5.491 -36.255 12.050 1.00 39.56 207 THR A O 1
ATOM 1526 N N . SER A 1 208 ? 4.499 -38.036 12.993 1.00 45.12 208 SER A N 1
ATOM 1527 C CA . SER A 1 208 ? 5.120 -37.905 14.309 1.00 45.12 208 SER A CA 1
ATOM 1528 C C . SER A 1 208 ? 6.631 -38.125 14.203 1.00 45.12 208 SER A C 1
ATOM 1530 O O . SER A 1 208 ? 7.077 -39.155 13.699 1.00 45.12 208 SER A O 1
ATOM 1532 N N . LEU A 1 209 ? 7.420 -37.195 14.741 1.00 45.69 209 LEU A N 1
ATOM 1533 C CA . LEU A 1 209 ? 8.828 -37.420 15.078 1.00 45.69 209 LEU A CA 1
ATOM 1534 C C . LEU A 1 209 ? 9.008 -37.295 16.600 1.00 45.69 209 LEU A C 1
ATOM 1536 O O . LEU A 1 209 ? 8.223 -36.599 17.250 1.00 45.69 209 LEU A O 1
ATOM 1540 N N . PRO A 1 210 ? 9.945 -38.053 17.194 1.00 55.38 210 PRO A N 1
ATOM 1541 C CA . PRO A 1 210 ? 9.763 -38.552 18.552 1.00 55.38 210 PRO A CA 1
ATOM 1542 C C . PRO A 1 210 ? 10.057 -37.530 19.652 1.00 55.38 210 PRO A C 1
ATOM 1544 O O . PRO A 1 210 ? 11.029 -36.779 19.600 1.00 55.38 210 PRO A O 1
ATOM 1547 N N . VAL A 1 211 ? 9.262 -37.613 20.720 1.00 47.59 211 VAL A N 1
ATOM 1548 C CA . VAL A 1 211 ? 9.662 -37.152 22.054 1.00 47.59 211 VAL A CA 1
ATOM 1549 C C . VAL A 1 211 ? 10.798 -38.050 22.544 1.00 47.59 211 VAL A C 1
ATOM 1551 O O . VAL A 1 211 ? 10.630 -39.266 22.618 1.00 47.59 211 VAL A O 1
ATOM 1554 N N . ALA A 1 212 ? 11.938 -37.458 22.899 1.00 47.56 212 ALA A N 1
ATOM 1555 C CA . ALA A 1 212 ? 13.008 -38.157 23.604 1.00 47.56 212 ALA A CA 1
ATOM 1556 C C . ALA A 1 212 ? 12.687 -38.223 25.114 1.00 47.56 212 ALA A C 1
ATOM 1558 O O . ALA A 1 212 ? 12.395 -37.178 25.703 1.00 47.56 212 ALA A O 1
ATOM 1559 N N . PRO A 1 213 ? 12.713 -39.409 25.751 1.00 51.81 213 PRO A N 1
ATOM 1560 C CA . PRO A 1 213 ? 12.538 -39.551 27.192 1.00 51.81 213 PRO A CA 1
ATOM 1561 C C . PRO A 1 213 ? 13.886 -39.588 27.932 1.00 51.81 213 PRO A C 1
ATOM 1563 O O . PRO A 1 213 ? 14.832 -40.219 27.470 1.00 51.81 213 PRO A O 1
ATOM 1566 N N . GLY A 1 214 ? 13.924 -38.998 29.128 1.00 43.03 214 GLY A N 1
ATOM 1567 C CA . GLY A 1 214 ? 15.068 -39.065 30.044 1.00 43.03 214 GLY A CA 1
ATOM 1568 C C . GLY A 1 214 ? 16.234 -38.119 29.699 1.00 43.03 214 GLY A C 1
ATOM 1569 O O . GLY A 1 214 ? 16.300 -37.564 28.607 1.00 43.03 214 GLY A O 1
ATOM 1570 N N . GLU A 1 215 ? 17.154 -37.844 30.624 1.00 41.53 215 GLU A N 1
ATOM 1571 C CA . GLU A 1 215 ? 17.233 -38.310 32.018 1.00 41.53 215 GLU A CA 1
ATOM 1572 C C . GLU A 1 215 ? 17.366 -37.129 32.988 1.00 41.53 215 GLU A C 1
ATOM 1574 O O . GLU A 1 215 ? 18.005 -36.120 32.690 1.00 41.53 215 GLU A O 1
ATOM 1579 N N . SER A 1 216 ? 16.762 -37.272 34.169 1.00 50.94 216 SER A N 1
ATOM 1580 C CA . SER A 1 216 ? 17.092 -36.445 35.327 1.00 50.94 216 SER A CA 1
ATOM 1581 C C . SER A 1 216 ? 18.257 -37.096 36.059 1.00 50.94 216 SER A C 1
ATOM 1583 O O . SER A 1 216 ? 18.098 -38.221 36.522 1.00 50.94 216 SER A O 1
ATOM 1585 N N . ASP A 1 217 ? 19.351 -36.371 36.280 1.00 42.75 217 ASP A N 1
ATOM 1586 C CA . ASP A 1 217 ? 20.206 -36.650 37.435 1.00 42.75 217 ASP A CA 1
ATOM 1587 C C . ASP A 1 217 ? 20.714 -35.348 38.069 1.00 42.75 217 ASP A C 1
ATOM 1589 O O . ASP A 1 217 ? 21.011 -34.366 37.381 1.00 42.75 217 ASP A O 1
ATOM 1593 N N . ALA A 1 218 ? 20.735 -35.334 39.400 1.00 48.28 218 ALA A N 1
ATOM 1594 C CA . ALA A 1 218 ? 21.191 -34.232 40.232 1.00 48.28 218 ALA A CA 1
ATOM 1595 C C . ALA A 1 218 ? 21.478 -34.710 41.669 1.00 48.28 218 ALA A C 1
ATOM 1597 O O . ALA A 1 218 ? 20.558 -34.872 42.477 1.00 48.28 218 ALA A O 1
ATOM 1598 N N . PRO A 1 219 ? 22.764 -34.808 42.032 1.00 56.03 219 PRO A N 1
ATOM 1599 C CA . PRO A 1 219 ? 23.239 -34.373 43.348 1.00 56.03 219 PRO A CA 1
ATOM 1600 C C . PRO A 1 219 ? 24.290 -33.252 43.168 1.00 56.03 219 PRO A C 1
ATOM 1602 O O . PRO A 1 219 ? 25.141 -33.348 42.293 1.00 56.03 219 PRO A O 1
ATOM 1605 N N . ALA A 1 220 ? 24.253 -32.090 43.829 1.00 43.44 220 ALA A N 1
ATOM 1606 C CA . ALA A 1 220 ? 24.064 -31.743 45.249 1.00 43.44 220 ALA A CA 1
ATOM 1607 C C . ALA A 1 220 ? 25.397 -31.600 46.021 1.00 43.44 220 ALA A C 1
ATOM 1609 O O . ALA A 1 220 ? 26.263 -32.461 45.932 1.00 43.44 220 ALA A O 1
ATOM 1610 N N . ALA A 1 221 ? 25.489 -30.524 46.823 1.00 47.97 221 ALA A N 1
ATOM 1611 C CA . ALA A 1 221 ? 26.666 -30.046 47.576 1.00 47.97 221 ALA A CA 1
ATOM 1612 C C . ALA A 1 221 ? 27.860 -29.570 46.697 1.00 47.97 221 ALA A C 1
ATOM 1614 O O . ALA A 1 221 ? 28.063 -30.045 45.590 1.00 47.97 221 ALA A O 1
ATOM 1615 N N . ASP A 1 222 ? 28.654 -28.567 47.091 1.00 41.50 222 ASP A N 1
ATOM 1616 C CA . ASP A 1 222 ? 28.935 -28.127 48.466 1.00 41.50 222 ASP A CA 1
ATOM 1617 C C . ASP A 1 222 ? 29.022 -26.588 48.671 1.00 41.50 222 ASP A C 1
ATOM 1619 O O . ASP A 1 222 ? 28.971 -25.790 47.732 1.00 41.50 222 ASP A O 1
ATOM 1623 N N . ARG A 1 223 ? 29.127 -26.173 49.940 1.00 44.66 223 ARG A N 1
ATOM 1624 C CA . ARG A 1 223 ? 29.265 -24.797 50.466 1.00 44.66 223 ARG A CA 1
ATOM 1625 C C . ARG A 1 223 ? 30.382 -24.787 51.539 1.00 44.66 223 ARG A C 1
ATOM 1627 O O . ARG A 1 223 ? 30.694 -25.853 52.052 1.00 44.66 223 ARG A O 1
ATOM 1634 N N . PRO A 1 224 ? 30.968 -23.635 51.959 1.00 61.53 224 PRO A N 1
ATOM 1635 C CA . PRO A 1 224 ? 30.323 -22.326 52.087 1.00 61.53 224 PRO A CA 1
ATOM 1636 C C . PRO A 1 224 ? 30.911 -21.221 51.169 1.00 61.53 224 PRO A C 1
ATOM 1638 O O . PRO A 1 224 ? 30.569 -21.256 49.995 1.00 61.53 224 PRO A O 1
ATOM 1641 N N . ALA A 1 225 ? 31.696 -20.188 51.519 1.00 43.94 225 ALA A N 1
ATOM 1642 C CA . ALA A 1 225 ? 32.308 -19.726 52.772 1.00 43.94 225 ALA A CA 1
ATOM 1643 C C . ALA A 1 225 ? 32.144 -18.195 52.986 1.00 43.94 225 ALA A C 1
ATOM 1645 O O . ALA A 1 225 ? 31.190 -17.574 52.527 1.00 43.94 225 ALA A O 1
ATOM 1646 N N . GLN A 1 226 ? 33.051 -17.608 53.766 1.00 49.00 226 GLN A N 1
ATOM 1647 C CA . GLN A 1 226 ? 33.160 -16.196 54.160 1.00 49.00 226 GLN A CA 1
ATOM 1648 C C . GLN A 1 226 ? 34.454 -15.599 53.521 1.00 49.00 226 GLN A C 1
ATOM 1650 O O . GLN A 1 226 ? 35.230 -16.353 52.946 1.00 49.00 226 GLN A O 1
ATOM 1655 N N . ALA A 1 227 ? 34.813 -14.308 53.601 1.00 46.75 227 ALA A N 1
ATOM 1656 C CA . ALA A 1 227 ? 34.413 -13.287 54.573 1.00 46.75 227 ALA A CA 1
ATOM 1657 C C . ALA A 1 227 ? 34.805 -11.845 54.158 1.00 46.75 227 ALA A C 1
ATOM 1659 O O . ALA A 1 227 ? 35.809 -11.685 53.478 1.00 46.75 227 ALA A O 1
ATOM 1660 N N . ARG A 1 228 ? 34.156 -10.838 54.789 1.00 46.75 228 ARG A N 1
ATOM 1661 C CA . ARG A 1 228 ? 34.692 -9.487 55.154 1.00 46.75 228 ARG A CA 1
ATOM 1662 C C . ARG A 1 228 ? 35.081 -8.550 53.975 1.00 46.75 228 ARG A C 1
ATOM 1664 O O . ARG A 1 228 ? 35.605 -8.987 52.972 1.00 46.75 228 ARG A O 1
ATOM 1671 N N . ARG A 1 229 ? 34.917 -7.219 54.022 1.00 44.53 229 ARG A N 1
ATOM 1672 C CA . ARG A 1 229 ? 34.501 -6.251 55.066 1.00 44.53 229 ARG A CA 1
ATOM 1673 C C . ARG A 1 229 ? 34.018 -4.946 54.379 1.00 44.53 229 ARG A C 1
ATOM 1675 O O . ARG A 1 229 ? 34.241 -4.764 53.191 1.00 44.53 229 ARG A O 1
ATOM 1682 N N . ALA A 1 230 ? 33.413 -4.028 55.133 1.00 52.66 230 ALA A N 1
ATOM 1683 C CA . ALA A 1 230 ? 33.004 -2.679 54.690 1.00 52.66 230 ALA A CA 1
ATOM 1684 C C . ALA A 1 230 ? 33.747 -1.597 55.527 1.00 52.66 230 ALA A C 1
ATOM 1686 O O . ALA A 1 230 ? 34.639 -1.980 56.290 1.00 52.66 230 ALA A O 1
ATOM 1687 N N . PRO A 1 231 ? 33.331 -0.309 55.579 1.00 64.31 231 PRO A N 1
ATOM 1688 C CA . PRO A 1 231 ? 32.899 0.620 54.520 1.00 64.31 231 PRO A CA 1
ATOM 1689 C C . PRO A 1 231 ? 33.714 1.945 54.510 1.00 64.31 231 PRO A C 1
ATOM 1691 O O . PRO A 1 231 ? 34.234 2.377 55.537 1.00 64.31 231 PRO A O 1
ATOM 1694 N N . GLY A 1 232 ? 33.714 2.677 53.389 1.00 53.31 232 GLY A N 1
ATOM 1695 C CA . GLY A 1 232 ? 34.234 4.054 53.316 1.00 53.31 232 GLY A CA 1
ATOM 1696 C C . GLY A 1 232 ? 33.131 5.117 53.400 1.00 53.31 232 GLY A C 1
ATOM 1697 O O . GLY A 1 232 ? 32.459 5.383 52.408 1.00 53.31 232 GLY A O 1
ATOM 1698 N N . ARG A 1 233 ? 32.948 5.760 54.562 1.00 60.25 233 ARG A N 1
ATOM 1699 C CA . ARG A 1 233 ? 32.178 7.017 54.675 1.00 60.25 233 ARG A CA 1
ATOM 1700 C C . ARG A 1 233 ? 33.092 8.202 54.361 1.00 60.25 233 ARG A C 1
ATOM 1702 O O . ARG A 1 233 ? 34.151 8.303 54.968 1.00 60.25 233 ARG A O 1
ATOM 1709 N N . SER A 1 234 ? 32.597 9.180 53.603 1.00 58.28 234 SER A N 1
ATOM 1710 C CA . SER A 1 234 ? 32.902 10.580 53.911 1.00 58.28 234 SER A CA 1
ATOM 1711 C C . SER A 1 234 ? 31.770 11.513 53.474 1.00 58.28 234 SER A C 1
ATOM 1713 O O . SER A 1 234 ? 31.315 11.473 52.335 1.00 58.28 234 SER A O 1
ATOM 1715 N N . ARG A 1 235 ? 31.301 12.334 54.416 1.00 60.28 235 ARG A N 1
ATOM 1716 C CA . ARG A 1 235 ? 30.461 13.519 54.203 1.00 60.28 235 ARG A CA 1
ATOM 1717 C C . ARG A 1 235 ? 31.088 14.628 55.039 1.00 60.28 235 ARG A C 1
ATOM 1719 O O . ARG A 1 235 ? 31.173 14.456 56.257 1.00 60.28 235 ARG A O 1
ATOM 1726 N N . ARG A 1 236 ? 31.417 15.749 54.411 1.00 64.81 236 ARG A N 1
ATOM 1727 C CA . ARG A 1 236 ? 31.313 17.103 54.964 1.00 64.81 236 ARG A CA 1
ATOM 1728 C C . ARG A 1 236 ? 31.301 18.092 53.809 1.00 64.81 236 ARG A C 1
ATOM 1730 O O . ARG A 1 236 ? 31.843 17.713 52.749 1.00 64.81 236 ARG A O 1
#

Foldseek 3Di:
DPPLAADELLLQAQQLDVVLLLLLLVVLVVVDDDLVSSCVSSVNDSVNSSRSLSVCVLLVQDDPVSRDGDPLVVVLNVDDPLDLVNLVSLVVSCCVRVVCCQQPVPCQPPDHDDLQSSLVSNVVSHPPDDSVSSSSSSSSSNSSSCVNPPRPPVPDDPPPPPPPDDDDDDDDDDDDDDDDDDDDDDDDDDDDDDDPDDDDDDDDDPPDDDDDDDDDDDDDDDDDDDDDDDDDDDDD

Secondary structure (DSSP, 8-state):
------B-TTTS-----HHHHHHHHHHHHTT--SHHHHHHHHT--HHHHHHHHHHHHHTTSB-TTSS-B-HHHHHHHTSPTTSHHHHHHHHHHHHH-HHHHHH-TTTTSSSPPPHHHHHHHHHHHBTT--HHHHHHHHHHHHHHHHHHHS----SS-------------------------------------------PPP-------PPPP-----------------------

Radius of gyration: 31.02 Å; chains: 1; bounding box: 92×57×86 Å

Sequence (236 aa):
MPPTRLLRSTEIPQADNLANVRRVLEALAGGASAKDEIAQQTGISVRHVGYALAAARVLGWLGDDDVSITPAGRGLLAVPPGTADERAQLRRAIFACDVVKEVAPDLFEPAAPTVVALARRLYRSTAGIAKETARRRAQTLLAWRSQVLEQQLPLFPRRPRKRRAAATAGASVEAAPFAGDAAAPAASAETAPFAGDEAAPAPGEATSLPVAPGESDAPAADRPAQARRAPGRSRR